Protein AF-A0A9D4I2K7-F1 (afdb_monomer_lite)

Radius of gyration: 23.45 Å; chains: 1; bounding box: 64×44×64 Å

Sequence (258 aa):
MPYNQRNAILYRATICYNVSYNQRYAILYRATICYNVPQRNAILYRATICYNGPQRNAILYRATICYNGPQRNAILYRATICYNVPYNQRYAILYRAIICYNGPQRNVILYRATICYNGPQRNVILYRATICYNVPYNQRNAILYRATICYNGPQRNVILYRATICYNGPPRNAILYRATICYNGPQRNAILYRATICYNVPYNQRNAILYRATICYNVPYNQRNAILYRATICYNVPYNQRNAVLYRATICYNVPYN

Structure (mmCIF, N/CA/C/O backbone):
data_AF-A0A9D4I2K7-F1
#
_entry.id   AF-A0A9D4I2K7-F1
#
loop_
_atom_site.group_PDB
_atom_site.id
_atom_site.type_symbol
_atom_site.label_atom_id
_atom_site.label_alt_id
_atom_site.label_comp_id
_atom_site.label_asym_id
_atom_site.label_entity_id
_atom_site.label_seq_id
_atom_site.pdbx_PDB_ins_code
_atom_site.Cartn_x
_atom_site.Cartn_y
_atom_site.Cartn_z
_atom_site.occupancy
_atom_site.B_iso_or_equiv
_atom_site.auth_seq_id
_atom_site.auth_comp_id
_atom_site.auth_asym_id
_atom_site.auth_atom_id
_atom_site.pdbx_PDB_model_num
ATOM 1 N N . MET A 1 1 ? 37.444 10.502 -21.616 1.00 27.83 1 MET A N 1
ATOM 2 C CA . MET A 1 1 ? 36.673 11.754 -21.440 1.00 27.83 1 MET A CA 1
ATOM 3 C C . MET A 1 1 ? 35.183 11.429 -21.430 1.00 27.83 1 MET A C 1
ATOM 5 O O . MET A 1 1 ? 34.760 10.695 -22.317 1.00 27.83 1 MET A O 1
ATOM 9 N N . PRO A 1 2 ? 34.385 11.893 -20.452 1.00 44.00 2 PRO A N 1
ATOM 10 C CA . PRO A 1 2 ? 32.940 11.683 -20.479 1.00 44.00 2 PRO A CA 1
ATOM 11 C C . PRO A 1 2 ? 32.327 12.521 -21.609 1.00 44.00 2 PRO A C 1
ATOM 13 O O . PRO A 1 2 ? 32.378 13.751 -21.582 1.00 44.00 2 PRO A O 1
ATOM 16 N N . TYR A 1 3 ? 31.770 11.858 -22.623 1.00 45.38 3 TYR A N 1
ATOM 17 C CA . TYR A 1 3 ? 30.983 12.526 -23.657 1.00 45.38 3 TYR A CA 1
ATOM 18 C C . TYR A 1 3 ? 29.713 13.092 -22.998 1.00 45.38 3 TYR A C 1
ATOM 20 O O . TYR A 1 3 ? 28.943 12.365 -22.375 1.00 45.38 3 TYR A O 1
ATOM 28 N N . ASN A 1 4 ? 29.496 14.401 -23.110 1.00 50.75 4 ASN A N 1
ATOM 29 C CA . ASN A 1 4 ? 28.318 15.083 -22.574 1.00 50.75 4 ASN A CA 1
ATOM 30 C C . ASN A 1 4 ? 27.343 15.430 -23.716 1.00 50.75 4 ASN A C 1
ATOM 32 O O . ASN A 1 4 ? 27.320 16.571 -24.175 1.00 50.75 4 ASN A O 1
ATOM 36 N N . GLN A 1 5 ? 26.489 14.508 -24.171 1.00 55.38 5 GLN A N 1
ATOM 37 C CA . GLN A 1 5 ? 25.277 14.899 -24.912 1.00 55.38 5 GLN A CA 1
ATOM 38 C C . GLN A 1 5 ? 24.316 15.525 -23.917 1.00 55.38 5 GLN A C 1
ATOM 40 O O . GLN A 1 5 ? 23.875 14.910 -22.943 1.00 55.38 5 GLN A O 1
ATOM 45 N N . ARG A 1 6 ? 23.978 16.782 -24.192 1.00 59.53 6 ARG A N 1
ATOM 46 C CA . ARG A 1 6 ? 23.000 17.523 -23.402 1.00 59.53 6 ARG A CA 1
ATOM 47 C C . ARG A 1 6 ? 21.600 16.924 -23.569 1.00 59.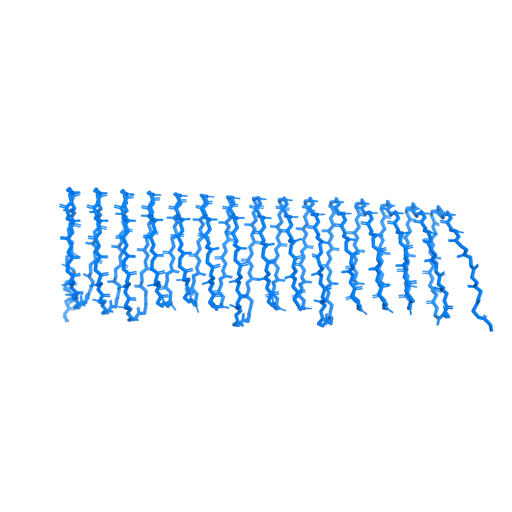53 6 ARG A C 1
ATOM 49 O O . ARG A 1 6 ? 20.903 16.802 -22.565 1.00 59.53 6 ARG A O 1
ATOM 56 N N . ASN A 1 7 ? 21.243 16.488 -24.781 1.00 71.81 7 ASN A N 1
ATOM 57 C CA . ASN A 1 7 ? 19.910 16.003 -25.137 1.00 71.81 7 ASN A CA 1
ATOM 58 C C . ASN A 1 7 ? 19.999 14.744 -26.015 1.00 71.81 7 ASN A C 1
ATOM 60 O O . ASN A 1 7 ? 20.835 14.695 -26.915 1.00 71.81 7 ASN A O 1
ATOM 64 N N . ALA A 1 8 ? 19.108 13.776 -25.798 1.00 71.25 8 ALA A N 1
ATOM 65 C CA . ALA A 1 8 ? 18.937 12.617 -26.674 1.00 71.25 8 ALA A CA 1
ATOM 66 C C . ALA A 1 8 ? 17.450 12.378 -26.980 1.00 71.25 8 ALA A C 1
ATOM 68 O O . ALA A 1 8 ? 16.619 12.371 -26.069 1.00 71.25 8 ALA A O 1
ATOM 69 N N . ILE A 1 9 ? 17.116 12.159 -28.253 1.00 76.88 9 ILE A N 1
ATOM 70 C CA . ILE A 1 9 ? 15.803 11.658 -28.679 1.00 76.88 9 ILE A CA 1
ATOM 71 C C . ILE A 1 9 ? 16.041 10.335 -29.389 1.00 76.88 9 ILE A C 1
ATOM 73 O O . ILE A 1 9 ? 16.818 10.265 -30.335 1.00 76.88 9 ILE A O 1
ATOM 77 N N . LEU A 1 10 ? 15.402 9.280 -28.899 1.00 74.62 10 LEU A N 1
ATOM 78 C CA . LEU A 1 10 ? 15.674 7.915 -29.327 1.00 74.62 10 LEU A CA 1
ATOM 79 C C . LEU A 1 10 ? 14.363 7.173 -29.569 1.00 74.62 10 LEU A C 1
ATOM 81 O O . LEU A 1 10 ? 13.458 7.172 -28.729 1.00 74.62 10 LEU A O 1
ATOM 85 N N . TYR A 1 11 ? 14.278 6.517 -30.721 1.00 80.06 11 TYR A N 1
ATOM 86 C CA . TYR A 1 11 ? 13.106 5.774 -31.164 1.00 80.06 11 TYR A CA 1
ATOM 87 C C . TYR A 1 11 ? 13.511 4.337 -31.487 1.00 80.06 11 TYR A C 1
ATOM 89 O O . TYR A 1 11 ? 14.422 4.130 -32.281 1.00 80.06 11 TYR A O 1
ATOM 97 N N . ARG A 1 12 ? 12.836 3.350 -30.880 1.00 80.00 12 ARG A N 1
ATOM 98 C CA . ARG A 1 12 ? 13.136 1.912 -31.050 1.00 80.00 12 ARG A CA 1
ATOM 99 C C . ARG A 1 12 ? 14.607 1.577 -30.796 1.00 80.00 12 ARG A C 1
ATOM 101 O O . ARG A 1 12 ? 15.247 0.896 -31.589 1.00 80.00 12 ARG A O 1
ATOM 108 N N . ALA A 1 13 ? 15.133 2.076 -29.686 1.00 70.25 13 ALA A N 1
ATOM 109 C CA . ALA A 1 13 ? 16.539 1.928 -29.354 1.00 70.25 13 ALA A CA 1
ATOM 110 C C . ALA A 1 13 ? 16.752 0.859 -28.277 1.00 70.25 13 ALA A C 1
ATOM 112 O O . ALA A 1 13 ? 16.057 0.841 -27.258 1.00 70.25 13 ALA A O 1
ATOM 113 N N . THR A 1 14 ? 17.767 0.025 -28.476 1.00 78.00 14 THR A N 1
ATOM 114 C CA . THR A 1 14 ? 18.360 -0.785 -27.410 1.00 78.00 14 THR A CA 1
ATOM 115 C C . THR A 1 14 ? 19.718 -0.196 -27.092 1.00 78.00 14 THR A C 1
ATOM 117 O O . THR A 1 14 ? 20.554 -0.058 -27.981 1.00 78.00 14 THR A O 1
ATOM 120 N N . ILE A 1 15 ? 19.922 0.207 -25.843 1.00 69.31 15 ILE A N 1
ATOM 121 C CA . ILE A 1 15 ? 21.124 0.927 -25.434 1.00 69.31 15 ILE A CA 1
ATOM 122 C C . ILE A 1 15 ? 21.627 0.366 -24.112 1.00 69.31 15 ILE A C 1
ATOM 124 O O . ILE A 1 15 ? 20.904 0.340 -23.120 1.00 69.31 15 ILE A O 1
ATOM 128 N N . CYS A 1 16 ? 22.902 0.001 -24.071 1.00 66.69 16 CYS A N 1
ATOM 129 C CA . CYS A 1 16 ? 23.592 -0.363 -22.841 1.00 66.69 16 CYS A CA 1
ATOM 130 C C . CYS A 1 16 ? 24.822 0.535 -22.711 1.00 66.69 16 CYS A C 1
ATOM 132 O O . CYS A 1 16 ? 25.775 0.388 -23.473 1.00 66.69 16 CYS A O 1
ATOM 134 N N . TYR A 1 17 ? 24.801 1.481 -21.770 1.00 63.38 17 TYR A N 1
ATOM 135 C CA . TYR A 1 17 ? 25.955 2.339 -21.499 1.00 63.38 17 TYR A CA 1
ATOM 136 C C . TYR A 1 17 ? 26.643 1.915 -20.201 1.00 63.38 17 TYR A C 1
ATOM 138 O O . TYR A 1 17 ? 26.067 2.030 -19.118 1.00 63.38 17 TYR A O 1
ATOM 146 N N . ASN A 1 18 ? 27.911 1.506 -20.318 1.00 51.56 18 ASN A N 1
ATOM 147 C CA . ASN A 1 18 ? 28.810 1.243 -19.187 1.00 51.56 18 ASN A CA 1
ATOM 148 C C . ASN A 1 18 ? 29.776 2.402 -18.887 1.00 51.56 18 ASN A C 1
ATOM 150 O O . ASN A 1 18 ? 30.537 2.321 -17.929 1.00 51.56 18 ASN A O 1
ATOM 154 N N . VAL A 1 19 ? 29.755 3.481 -19.677 1.00 47.41 19 VAL A N 1
ATOM 155 C CA . VAL A 1 19 ? 30.681 4.616 -19.532 1.00 47.41 19 VAL A CA 1
ATOM 156 C C . VAL A 1 19 ? 29.945 5.837 -18.985 1.00 47.41 19 VAL A C 1
ATOM 158 O O . VAL A 1 19 ? 28.775 6.057 -19.303 1.00 47.41 19 VAL A O 1
ATOM 161 N N . SER A 1 20 ? 30.640 6.626 -18.162 1.00 49.22 20 SER A N 1
ATOM 162 C CA . SER A 1 20 ? 30.135 7.785 -17.425 1.00 49.22 20 SER A CA 1
ATOM 163 C C . SER A 1 20 ? 29.538 8.883 -18.320 1.00 49.22 20 SER A C 1
ATOM 165 O O . SER A 1 20 ? 30.201 9.869 -18.630 1.00 49.22 20 SER A O 1
ATOM 167 N N . TYR A 1 21 ? 28.282 8.726 -18.734 1.00 53.75 21 TYR A N 1
ATOM 168 C CA . TYR A 1 21 ? 27.549 9.665 -19.576 1.00 53.75 21 TYR A CA 1
ATOM 169 C C . TYR A 1 21 ? 26.498 10.440 -18.776 1.00 53.75 21 TYR A C 1
ATOM 171 O O . TYR A 1 21 ? 25.526 9.865 -18.293 1.00 53.75 21 TYR A O 1
ATOM 179 N N . ASN A 1 22 ? 26.652 11.756 -18.642 1.00 58.25 22 ASN A N 1
ATOM 180 C CA . ASN A 1 22 ? 25.729 12.574 -17.853 1.00 58.25 22 ASN A CA 1
ATOM 181 C C . ASN A 1 22 ? 24.668 13.217 -18.766 1.00 58.25 22 ASN A C 1
ATOM 183 O O . ASN A 1 22 ? 24.821 14.356 -19.210 1.00 58.25 22 ASN A O 1
ATOM 187 N N . GLN A 1 23 ? 23.594 12.481 -19.075 1.00 63.12 23 GLN A N 1
ATOM 188 C CA . GLN A 1 23 ? 22.505 13.005 -19.912 1.00 63.12 23 GLN A CA 1
ATOM 189 C C . GLN A 1 23 ? 21.627 13.979 -19.112 1.00 63.12 23 GLN A C 1
ATOM 191 O O . GLN A 1 23 ? 21.103 13.643 -18.043 1.00 63.12 23 GLN A O 1
ATOM 196 N N . ARG A 1 24 ? 21.463 15.205 -19.633 1.00 68.88 24 ARG A N 1
ATOM 197 C CA . ARG A 1 24 ? 20.637 16.252 -18.999 1.00 68.88 24 ARG A CA 1
ATOM 198 C C . ARG A 1 24 ? 19.164 16.214 -19.393 1.00 68.88 24 ARG A C 1
ATOM 200 O O . ARG A 1 24 ? 18.360 16.735 -18.619 1.00 68.88 24 ARG A O 1
ATOM 207 N N . TYR A 1 25 ? 18.850 15.669 -20.567 1.00 74.38 25 TYR A N 1
ATOM 208 C CA . TYR A 1 25 ? 17.496 15.454 -21.063 1.00 74.38 25 TYR A CA 1
ATOM 209 C C . TYR A 1 25 ? 17.467 14.239 -21.989 1.00 74.38 25 TYR A C 1
ATOM 211 O O . TYR A 1 25 ? 18.302 14.131 -22.890 1.00 74.38 25 TYR A O 1
ATOM 219 N N . ALA A 1 26 ? 16.492 13.348 -21.814 1.00 74.88 26 ALA A N 1
ATOM 220 C CA . ALA A 1 26 ? 16.221 12.317 -22.813 1.00 74.88 26 ALA A CA 1
ATOM 221 C C . ALA A 1 26 ? 14.725 12.104 -23.044 1.00 74.88 26 ALA A C 1
ATOM 223 O O . ALA A 1 26 ? 13.940 12.069 -22.092 1.00 74.88 26 ALA A O 1
ATOM 224 N N . ILE A 1 27 ? 14.360 11.907 -24.310 1.00 78.75 27 ILE A N 1
ATOM 225 C CA . ILE A 1 27 ? 13.036 11.451 -24.733 1.00 78.75 27 ILE A CA 1
ATOM 226 C C . ILE A 1 27 ? 13.207 10.113 -25.445 1.00 78.75 27 ILE A C 1
ATOM 228 O O . ILE A 1 27 ? 13.923 10.008 -26.439 1.00 78.75 27 ILE A O 1
ATOM 232 N N . LEU A 1 28 ? 12.553 9.081 -24.925 1.00 77.00 28 LEU A N 1
ATOM 233 C CA . LEU A 1 28 ? 12.718 7.706 -25.384 1.00 77.00 28 LEU A CA 1
ATOM 234 C C . LEU A 1 28 ? 11.367 7.090 -25.721 1.00 77.00 28 LEU A C 1
ATOM 236 O O . LEU A 1 28 ? 10.448 7.085 -24.898 1.00 77.00 28 LEU A O 1
ATOM 240 N N . TYR A 1 29 ? 11.264 6.519 -26.916 1.00 80.69 29 TYR A N 1
ATOM 241 C CA . TYR A 1 29 ? 10.077 5.810 -27.372 1.00 80.69 29 TYR A CA 1
ATOM 242 C C . TYR A 1 29 ? 10.427 4.371 -27.744 1.00 80.69 29 TYR A C 1
ATOM 244 O O . TYR A 1 29 ? 11.244 4.147 -28.635 1.00 80.69 29 TYR A O 1
ATOM 252 N N . ARG A 1 30 ? 9.767 3.395 -27.106 1.00 80.00 30 ARG A N 1
ATOM 253 C CA . ARG A 1 30 ? 10.018 1.954 -27.301 1.00 80.00 30 ARG A CA 1
ATOM 254 C C . ARG A 1 30 ? 11.490 1.604 -27.108 1.00 80.00 30 ARG A C 1
ATOM 256 O O . ARG A 1 30 ? 12.144 1.171 -28.048 1.00 80.00 30 ARG A O 1
ATOM 263 N N . ALA A 1 31 ? 12.002 1.831 -25.905 1.00 75.19 31 ALA A N 1
ATOM 264 C CA . ALA A 1 31 ? 13.416 1.642 -25.623 1.00 75.19 31 ALA A CA 1
ATOM 265 C C . ALA A 1 31 ? 13.662 0.572 -24.560 1.00 75.19 31 ALA A C 1
ATOM 267 O O . ALA A 1 31 ? 12.932 0.492 -23.569 1.00 75.19 31 ALA A O 1
ATOM 268 N N . THR A 1 32 ? 14.731 -0.193 -24.749 1.00 79.50 32 THR A N 1
ATOM 269 C CA . THR A 1 32 ? 15.307 -1.049 -23.711 1.00 79.50 32 THR A CA 1
ATOM 270 C C . THR A 1 32 ? 16.653 -0.462 -23.338 1.00 79.50 32 THR A C 1
ATOM 272 O O . THR A 1 32 ? 17.513 -0.309 -24.205 1.00 79.50 32 THR A O 1
ATOM 275 N N . ILE A 1 33 ? 16.822 -0.074 -22.075 1.00 71.25 33 ILE A N 1
ATOM 276 C CA . ILE A 1 33 ? 18.005 0.678 -21.668 1.00 71.25 33 ILE A CA 1
ATOM 277 C C . ILE A 1 33 ? 18.601 0.151 -20.374 1.00 71.25 33 ILE A C 1
ATOM 279 O O . ILE A 1 33 ? 17.895 -0.026 -19.384 1.00 71.25 33 ILE A O 1
ATOM 283 N N . CYS A 1 34 ? 19.919 0.004 -20.360 1.00 72.25 34 CYS A N 1
ATOM 284 C CA . CYS A 1 34 ? 20.699 -0.210 -19.149 1.00 72.25 34 CYS A CA 1
ATOM 285 C C . CYS A 1 34 ? 21.646 0.981 -18.965 1.00 72.25 34 CYS A C 1
ATOM 287 O O . CYS A 1 34 ? 22.557 1.186 -19.769 1.00 72.25 34 CYS A O 1
ATOM 289 N N . TYR A 1 35 ? 21.410 1.784 -17.925 1.00 67.88 35 TYR A N 1
ATOM 290 C CA . TYR A 1 35 ? 22.248 2.931 -17.577 1.00 67.88 35 TYR A CA 1
ATOM 291 C C . TYR A 1 35 ? 22.998 2.665 -16.277 1.00 67.88 35 TYR A C 1
ATOM 293 O O . TYR A 1 35 ? 22.364 2.438 -15.252 1.00 67.88 35 TYR A O 1
ATOM 301 N N . ASN A 1 36 ? 24.320 2.835 -16.286 1.00 63.84 36 ASN A N 1
ATOM 302 C CA . ASN A 1 36 ? 25.139 2.885 -15.067 1.00 63.84 36 ASN A CA 1
ATOM 303 C C . ASN A 1 36 ? 25.459 4.319 -14.612 1.00 63.84 36 ASN A C 1
ATOM 305 O O . ASN A 1 36 ? 26.446 4.556 -13.921 1.00 63.84 36 ASN A O 1
ATOM 309 N N . VAL A 1 37 ? 24.657 5.302 -15.037 1.00 61.22 37 VAL A N 1
ATOM 310 C CA . VAL A 1 37 ? 24.972 6.721 -14.837 1.00 61.22 37 VAL A CA 1
ATOM 311 C C . VAL A 1 37 ? 23.786 7.588 -14.432 1.00 61.22 37 VAL A C 1
ATOM 313 O O . VAL A 1 37 ? 22.636 7.229 -14.697 1.00 61.22 37 VAL A O 1
ATOM 316 N N . PRO A 1 38 ? 24.054 8.753 -13.801 1.00 64.25 38 PRO A N 1
ATOM 317 C CA . PRO A 1 38 ? 23.028 9.722 -13.469 1.00 64.25 38 PRO A CA 1
ATOM 318 C C . PRO A 1 38 ? 22.273 10.235 -14.695 1.00 64.25 38 PRO A C 1
ATOM 320 O O . PRO A 1 38 ? 22.884 10.649 -15.678 1.00 64.25 38 PRO A O 1
ATOM 323 N N . GLN A 1 39 ? 20.950 10.332 -14.580 1.00 67.75 39 GLN A N 1
ATOM 324 C CA . GLN A 1 39 ? 20.121 11.017 -15.569 1.00 67.75 39 GLN A CA 1
ATOM 325 C C . GLN A 1 39 ? 19.355 12.164 -14.916 1.00 67.75 39 GLN A C 1
ATOM 327 O O . GLN A 1 39 ? 18.707 12.005 -13.874 1.00 67.75 39 GLN A O 1
ATOM 332 N N . ARG A 1 40 ? 19.403 13.336 -15.547 1.00 70.31 40 ARG A N 1
ATOM 333 C CA . ARG A 1 40 ? 18.514 14.453 -15.222 1.00 70.31 40 ARG A CA 1
ATOM 334 C C . ARG A 1 40 ? 17.450 14.502 -16.319 1.00 70.31 40 ARG A C 1
ATOM 336 O O . ARG A 1 40 ? 17.790 14.393 -17.482 1.00 70.31 40 ARG A O 1
ATOM 343 N N . ASN A 1 41 ? 16.185 14.605 -15.932 1.00 77.94 41 ASN A N 1
ATOM 344 C CA . ASN A 1 41 ? 15.010 14.804 -16.780 1.00 77.94 41 ASN A CA 1
ATOM 345 C C . ASN A 1 41 ? 14.825 13.761 -17.900 1.00 77.94 41 ASN A C 1
ATOM 347 O O . ASN A 1 41 ? 15.383 13.870 -18.990 1.00 77.94 41 ASN A O 1
ATOM 351 N N . ALA A 1 42 ? 13.967 12.776 -17.650 1.00 76.81 42 ALA A N 1
ATOM 352 C CA . ALA A 1 42 ? 13.650 11.738 -18.625 1.00 76.81 42 ALA A CA 1
ATOM 353 C C . ALA A 1 42 ? 12.149 11.678 -18.919 1.00 76.81 42 ALA A C 1
ATOM 355 O O . ALA A 1 42 ? 11.340 11.649 -17.988 1.00 76.81 42 ALA A O 1
ATOM 356 N N . ILE A 1 43 ? 11.788 11.597 -20.200 1.00 82.12 43 ILE A N 1
ATOM 357 C CA . ILE A 1 43 ? 10.440 11.236 -20.646 1.00 82.12 43 ILE A CA 1
ATOM 358 C C . ILE A 1 43 ? 10.536 9.920 -21.408 1.00 82.12 43 ILE A C 1
ATOM 360 O O . ILE A 1 43 ? 11.226 9.827 -22.421 1.00 82.12 43 ILE A O 1
ATOM 364 N N . LEU A 1 44 ? 9.843 8.893 -20.923 1.00 79.69 44 LEU A N 1
ATOM 365 C CA . LEU A 1 44 ? 9.889 7.560 -21.512 1.00 79.69 44 LEU A CA 1
ATOM 366 C C . LEU A 1 44 ? 8.493 7.044 -21.832 1.00 79.69 44 LEU A C 1
ATOM 368 O O . LEU A 1 44 ? 7.594 7.058 -20.988 1.00 79.69 44 LEU A O 1
ATOM 372 N N . TYR A 1 45 ? 8.341 6.510 -23.037 1.00 83.62 45 TYR A N 1
ATOM 373 C CA . TYR A 1 45 ? 7.126 5.858 -23.494 1.00 83.62 45 TYR A CA 1
ATOM 374 C C . TYR A 1 45 ? 7.430 4.423 -23.917 1.00 83.62 45 TYR A C 1
ATOM 376 O O . TYR A 1 45 ? 8.204 4.201 -24.848 1.00 83.62 45 TYR A O 1
ATOM 384 N N . ARG A 1 46 ? 6.773 3.447 -23.277 1.00 84.12 46 ARG A N 1
ATOM 385 C CA . ARG A 1 46 ? 6.987 2.006 -23.498 1.00 84.12 46 ARG A CA 1
ATOM 386 C C . ARG A 1 46 ? 8.455 1.626 -23.333 1.00 84.12 46 ARG A C 1
ATOM 388 O O . ARG A 1 46 ? 9.120 1.319 -24.315 1.00 84.12 46 ARG A O 1
ATOM 395 N N . ALA A 1 47 ? 8.951 1.674 -22.105 1.00 78.19 47 ALA A N 1
ATOM 396 C CA . ALA A 1 47 ? 10.361 1.422 -21.839 1.00 78.19 47 ALA A CA 1
ATOM 397 C C . ALA A 1 47 ? 10.584 0.286 -20.841 1.00 78.19 47 ALA A C 1
ATOM 399 O O . ALA A 1 47 ? 9.836 0.145 -19.872 1.00 78.19 47 ALA A O 1
ATOM 400 N N . THR A 1 48 ? 11.655 -0.465 -21.062 1.00 83.19 48 THR A N 1
ATOM 401 C CA . THR A 1 48 ? 12.219 -1.393 -20.081 1.00 83.19 48 THR A CA 1
ATOM 402 C C . THR A 1 48 ? 13.573 -0.845 -19.674 1.00 83.19 48 THR A C 1
ATOM 404 O O . THR A 1 48 ? 14.424 -0.633 -20.536 1.00 83.19 48 THR A O 1
ATOM 407 N N . ILE A 1 49 ? 13.761 -0.544 -18.391 1.00 75.00 49 ILE A N 1
ATOM 408 C CA . ILE A 1 49 ? 14.950 0.183 -17.945 1.00 75.00 49 ILE A CA 1
ATOM 409 C C . ILE A 1 49 ? 15.574 -0.464 -16.718 1.00 75.00 49 ILE A C 1
ATOM 411 O O . ILE A 1 49 ? 14.885 -0.732 -15.736 1.00 75.00 49 ILE A O 1
ATOM 415 N N . CYS A 1 50 ? 16.893 -0.608 -16.737 1.00 77.69 50 CYS A N 1
ATOM 416 C CA . CYS A 1 50 ? 17.700 -0.907 -15.564 1.00 77.69 50 CYS A CA 1
ATOM 417 C C . CYS A 1 50 ? 18.598 0.301 -15.272 1.00 77.69 50 CYS A C 1
ATOM 419 O O . CYS A 1 50 ? 19.481 0.628 -16.065 1.00 77.69 50 CYS A O 1
ATOM 421 N N . TYR A 1 51 ? 18.356 0.990 -14.157 1.00 72.50 51 TYR A N 1
ATOM 422 C CA . TYR A 1 51 ? 19.158 2.135 -13.721 1.00 72.50 51 TYR A CA 1
ATOM 423 C C . TYR A 1 51 ? 20.068 1.739 -12.561 1.00 72.50 51 TYR A C 1
ATOM 425 O O . TYR A 1 51 ? 19.583 1.524 -11.457 1.00 72.50 51 TYR A O 1
ATOM 433 N N . ASN A 1 52 ? 21.378 1.758 -12.771 1.00 73.44 52 ASN A N 1
ATOM 434 C CA . ASN A 1 52 ? 22.402 1.685 -11.731 1.00 73.44 52 ASN A CA 1
ATOM 435 C C . ASN A 1 52 ? 23.000 3.086 -11.515 1.00 73.44 52 ASN A C 1
ATOM 437 O O . ASN A 1 52 ? 24.155 3.351 -11.833 1.00 73.44 52 ASN A O 1
ATOM 441 N N . GLY A 1 53 ? 22.177 4.031 -11.055 1.00 69.75 53 GLY A N 1
ATOM 442 C CA . GLY A 1 53 ? 22.584 5.422 -10.858 1.00 69.75 53 GLY A CA 1
ATOM 443 C C . GLY A 1 53 ? 21.435 6.321 -10.392 1.00 69.75 53 GLY A C 1
ATOM 444 O O . GLY A 1 53 ? 20.271 5.912 -10.422 1.00 69.75 53 GLY A O 1
ATOM 445 N N . PRO A 1 54 ? 21.728 7.548 -9.924 1.00 72.00 54 PRO A N 1
ATOM 446 C CA . PRO A 1 54 ? 20.704 8.460 -9.444 1.00 72.00 54 PRO A CA 1
ATOM 447 C C . PRO A 1 54 ? 19.906 9.088 -10.594 1.00 72.00 54 PRO A C 1
ATOM 449 O O . PRO A 1 54 ? 20.479 9.643 -11.530 1.00 72.00 54 PRO A O 1
ATOM 452 N N . GLN A 1 55 ? 18.578 9.107 -10.492 1.00 72.12 55 GLN A N 1
ATOM 453 C CA . GLN A 1 55 ? 17.717 9.745 -11.492 1.00 72.12 55 GLN A CA 1
ATOM 454 C C . GLN A 1 55 ? 16.946 10.928 -10.896 1.00 72.12 55 GLN A C 1
ATOM 456 O O . GLN A 1 55 ? 16.380 10.861 -9.804 1.00 72.12 55 GLN A O 1
ATOM 461 N N . ARG A 1 56 ? 16.890 12.048 -11.614 1.00 76.88 56 ARG A N 1
ATOM 462 C CA . ARG A 1 56 ? 16.115 13.221 -11.199 1.00 76.88 56 ARG A CA 1
ATOM 463 C C . ARG A 1 56 ? 15.083 13.574 -12.254 1.00 76.88 56 ARG A C 1
ATOM 465 O O . ARG A 1 56 ? 15.465 13.815 -13.387 1.00 76.88 56 ARG A O 1
ATOM 472 N N . ASN A 1 57 ? 13.828 13.709 -11.832 1.00 79.88 57 ASN A N 1
ATOM 473 C CA . ASN A 1 57 ? 12.657 14.061 -12.630 1.00 79.88 57 ASN A CA 1
ATOM 474 C C . ASN A 1 57 ? 12.405 13.077 -13.777 1.00 79.88 57 ASN A C 1
ATOM 476 O O . ASN A 1 57 ? 13.047 13.127 -14.824 1.00 79.88 57 ASN A O 1
ATOM 480 N N . ALA A 1 58 ? 11.423 12.209 -13.586 1.00 78.94 58 ALA A N 1
ATOM 481 C CA . ALA A 1 58 ? 11.041 11.233 -14.591 1.00 78.94 58 ALA A CA 1
ATOM 482 C C . ALA A 1 58 ? 9.548 11.282 -14.868 1.00 78.94 58 ALA A C 1
ATOM 484 O O . ALA A 1 58 ? 8.749 11.299 -13.929 1.00 78.94 58 ALA A O 1
ATOM 485 N N . ILE A 1 59 ? 9.186 11.235 -16.144 1.00 83.38 59 ILE A N 1
ATOM 486 C CA . ILE A 1 59 ? 7.823 10.981 -16.592 1.00 83.38 59 ILE A CA 1
ATOM 487 C C . ILE A 1 59 ? 7.850 9.694 -17.405 1.00 83.38 59 ILE A C 1
ATOM 489 O O . ILE A 1 59 ? 8.523 9.610 -18.430 1.00 83.38 59 ILE A O 1
ATOM 493 N N . LEU A 1 60 ? 7.137 8.676 -16.936 1.00 82.31 60 LEU A N 1
ATOM 494 C CA . LEU A 1 60 ? 7.122 7.362 -17.567 1.00 82.31 60 LEU A CA 1
ATOM 495 C C . LEU A 1 60 ? 5.702 6.926 -17.894 1.00 82.31 60 LEU A C 1
ATOM 497 O O . LEU A 1 60 ? 4.814 6.947 -17.042 1.00 82.31 60 LEU A O 1
ATOM 501 N N . TYR A 1 61 ? 5.514 6.446 -19.117 1.00 85.56 61 TYR A N 1
ATOM 502 C CA . TYR A 1 61 ? 4.275 5.842 -19.573 1.00 85.56 61 TYR A CA 1
ATOM 503 C C . TYR A 1 61 ? 4.534 4.410 -20.033 1.00 85.56 61 TYR A C 1
ATOM 505 O O . TYR A 1 61 ? 5.282 4.192 -20.985 1.00 85.56 61 TYR A O 1
ATOM 513 N N . ARG A 1 62 ? 3.871 3.434 -19.400 1.00 85.69 62 ARG A N 1
ATOM 514 C CA . ARG A 1 62 ? 4.045 1.994 -19.655 1.00 85.69 62 ARG A CA 1
ATOM 515 C C . ARG A 1 62 ? 5.502 1.569 -19.512 1.00 85.69 62 ARG A C 1
ATOM 517 O O . ARG A 1 62 ? 6.163 1.310 -20.512 1.00 85.69 62 ARG A O 1
ATOM 524 N N . ALA A 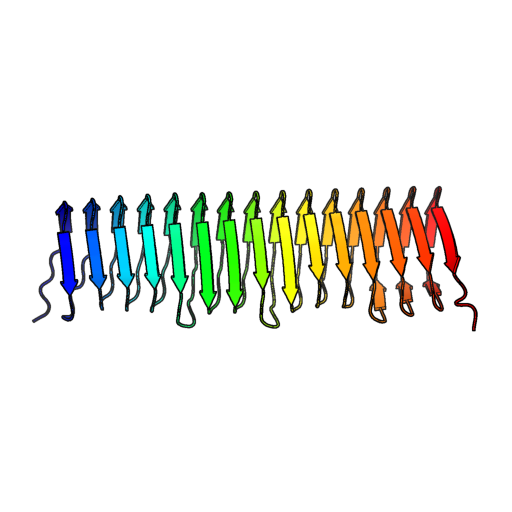1 63 ? 5.992 1.507 -18.282 1.00 81.38 63 ALA A N 1
ATOM 525 C CA . ALA A 1 63 ? 7.390 1.185 -18.030 1.00 81.38 63 ALA A CA 1
ATOM 526 C C . ALA A 1 63 ? 7.568 -0.006 -17.089 1.00 81.38 63 ALA A C 1
ATOM 528 O O . ALA A 1 63 ? 6.829 -0.150 -16.116 1.00 81.38 63 ALA A O 1
ATOM 529 N N . THR A 1 64 ? 8.593 -0.804 -17.361 1.00 85.56 64 THR A N 1
ATOM 530 C CA . THR A 1 64 ? 9.140 -1.777 -16.414 1.00 85.56 64 THR A CA 1
ATOM 531 C C . THR A 1 64 ? 10.516 -1.283 -16.008 1.00 85.56 64 THR A C 1
ATOM 533 O O . THR A 1 64 ? 11.353 -1.040 -16.876 1.00 85.56 64 THR A O 1
ATOM 536 N N . ILE A 1 65 ? 10.741 -1.068 -14.714 1.00 77.62 65 ILE A N 1
ATOM 537 C CA . ILE A 1 65 ? 11.968 -0.428 -14.245 1.00 77.62 65 ILE A CA 1
ATOM 538 C C . ILE A 1 65 ? 12.573 -1.185 -13.070 1.00 77.62 65 ILE A C 1
ATOM 540 O O . ILE A 1 65 ? 11.895 -1.437 -12.076 1.00 77.62 65 ILE A O 1
ATOM 544 N N . CYS A 1 66 ? 13.870 -1.446 -13.152 1.00 80.00 66 CYS A N 1
ATOM 545 C CA . CYS A 1 66 ? 14.690 -1.886 -12.035 1.00 80.00 66 CYS A CA 1
ATOM 546 C C . CYS A 1 66 ? 15.629 -0.740 -11.641 1.00 80.00 66 CYS A C 1
ATOM 548 O O . CYS A 1 66 ? 16.463 -0.315 -12.440 1.00 80.00 66 CYS A O 1
ATOM 550 N N . TYR A 1 67 ? 15.481 -0.211 -10.428 1.00 73.56 67 TYR A N 1
ATOM 551 C CA . TYR A 1 67 ? 16.336 0.850 -9.898 1.00 73.56 67 TYR A CA 1
ATOM 552 C C . TYR A 1 67 ? 17.311 0.299 -8.860 1.00 73.56 67 TYR A C 1
ATOM 554 O O . TYR A 1 67 ? 16.919 -0.232 -7.820 1.00 73.56 67 TYR A O 1
ATOM 562 N N . ASN A 1 68 ? 18.585 0.568 -9.108 1.00 75.00 68 ASN A N 1
ATOM 563 C CA . ASN A 1 68 ? 19.709 0.370 -8.212 1.00 75.00 68 ASN A CA 1
ATOM 564 C C . ASN A 1 68 ? 20.390 1.727 -7.926 1.00 75.00 68 ASN A C 1
ATOM 566 O O . ASN A 1 68 ? 21.577 1.925 -8.172 1.00 75.00 68 ASN A O 1
ATOM 570 N N . GLY A 1 69 ? 19.614 2.712 -7.467 1.00 69.25 69 GLY A N 1
ATOM 571 C CA . GLY A 1 69 ? 20.089 4.067 -7.159 1.00 69.25 69 GLY A CA 1
ATOM 572 C C . GLY A 1 69 ? 18.932 5.019 -6.836 1.00 69.25 69 GLY A C 1
ATOM 573 O O . GLY A 1 69 ? 17.796 4.711 -7.191 1.00 69.25 69 GLY A O 1
ATOM 574 N N . PRO A 1 70 ? 19.162 6.155 -6.145 1.00 69.50 70 PRO A N 1
ATOM 575 C CA . PRO A 1 70 ? 18.095 7.032 -5.660 1.00 69.50 70 PRO A CA 1
ATOM 576 C C . PRO A 1 70 ? 17.393 7.781 -6.801 1.00 69.50 70 PRO A C 1
ATOM 578 O O . PRO A 1 70 ? 18.021 8.186 -7.773 1.00 69.50 70 PRO A O 1
ATOM 581 N N . GLN A 1 71 ? 16.094 8.051 -6.662 1.00 71.75 71 GLN A N 1
ATOM 582 C CA . GLN A 1 71 ? 15.342 8.864 -7.609 1.00 71.75 71 GLN A CA 1
ATOM 583 C C . GLN A 1 71 ? 14.578 9.964 -6.887 1.00 71.75 71 GLN A C 1
ATOM 585 O O . GLN A 1 71 ? 13.963 9.798 -5.831 1.00 71.75 71 GLN A O 1
ATOM 590 N N . ARG A 1 72 ? 14.603 11.130 -7.516 1.00 75.38 72 ARG A N 1
ATOM 591 C CA . ARG A 1 72 ? 13.922 12.320 -7.038 1.00 75.38 72 ARG A CA 1
ATOM 592 C C . ARG A 1 72 ? 12.891 12.736 -8.068 1.00 75.38 72 ARG A C 1
ATOM 594 O O . ARG A 1 72 ? 13.277 13.109 -9.167 1.00 75.38 72 ARG A O 1
ATOM 601 N N . ASN A 1 73 ? 11.625 12.755 -7.658 1.00 80.00 73 ASN A N 1
ATOM 602 C CA . ASN A 1 73 ? 10.465 13.164 -8.450 1.00 80.00 73 ASN A CA 1
ATOM 603 C C . ASN A 1 73 ? 10.176 12.216 -9.617 1.00 80.00 73 ASN A C 1
ATOM 605 O O . ASN A 1 73 ? 10.909 12.172 -10.604 1.00 80.00 73 ASN A O 1
ATOM 609 N N . ALA A 1 74 ? 9.069 11.492 -9.509 1.00 79.94 74 ALA A N 1
ATOM 610 C CA . ALA A 1 74 ? 8.615 10.592 -10.552 1.00 79.94 74 ALA A CA 1
ATOM 611 C C . ALA A 1 74 ? 7.114 10.731 -10.768 1.00 79.94 74 ALA A C 1
ATOM 613 O O . ALA A 1 74 ? 6.349 10.757 -9.802 1.00 79.94 74 ALA A O 1
ATOM 614 N N . ILE A 1 75 ? 6.707 10.770 -12.030 1.00 83.94 75 ILE A N 1
ATOM 615 C CA . ILE A 1 75 ? 5.323 10.599 -12.451 1.00 83.94 75 ILE A CA 1
ATOM 616 C C . ILE A 1 75 ? 5.288 9.348 -13.316 1.00 83.94 75 ILE A C 1
ATOM 618 O O . ILE A 1 75 ? 5.934 9.298 -14.363 1.00 83.94 75 ILE A O 1
ATOM 622 N N . LEU A 1 76 ? 4.561 8.324 -12.875 1.00 83.50 76 LEU A N 1
ATOM 623 C CA . LEU A 1 76 ? 4.443 7.078 -13.623 1.00 83.50 76 LEU A CA 1
ATOM 624 C C . LEU A 1 76 ? 2.992 6.736 -13.929 1.00 83.50 76 LEU A C 1
ATOM 626 O O . LEU A 1 76 ? 2.122 6.762 -13.058 1.00 83.50 76 LEU A O 1
ATOM 630 N N . TYR A 1 77 ? 2.754 6.325 -15.166 1.00 86.38 77 TYR A N 1
ATOM 631 C CA . TYR A 1 77 ? 1.487 5.778 -15.617 1.00 86.38 77 TYR A CA 1
ATOM 632 C C . TYR A 1 77 ? 1.695 4.354 -16.123 1.00 86.38 77 TYR A C 1
ATOM 634 O O . TYR A 1 77 ? 2.431 4.146 -17.085 1.00 86.38 77 TYR A O 1
ATOM 642 N N . ARG A 1 78 ? 1.007 3.381 -15.514 1.00 86.50 78 ARG A N 1
ATOM 643 C CA . ARG A 1 78 ? 1.151 1.942 -15.792 1.00 86.50 78 ARG A CA 1
ATOM 644 C C . ARG A 1 78 ? 2.600 1.485 -15.662 1.00 86.50 78 ARG A C 1
ATOM 646 O O . ARG A 1 78 ? 3.280 1.310 -16.668 1.00 86.50 78 ARG A O 1
ATOM 653 N N . ALA A 1 79 ? 3.063 1.298 -14.434 1.00 82.50 79 ALA A N 1
ATOM 654 C CA . ALA A 1 79 ? 4.446 0.909 -14.195 1.00 82.50 79 ALA A CA 1
ATOM 655 C C . ALA A 1 79 ? 4.574 -0.340 -13.328 1.00 82.50 79 ALA A C 1
ATOM 657 O O . ALA A 1 79 ? 3.820 -0.522 -12.373 1.00 82.50 79 ALA A O 1
ATOM 658 N N . THR A 1 80 ? 5.577 -1.147 -13.648 1.00 86.19 80 THR A N 1
ATOM 659 C CA . THR A 1 80 ? 6.107 -2.176 -12.758 1.00 86.19 80 THR A CA 1
ATOM 660 C C . THR A 1 80 ? 7.489 -1.721 -12.331 1.00 86.19 80 THR A C 1
ATOM 662 O O . THR A 1 80 ? 8.332 -1.460 -13.189 1.00 86.19 80 THR A O 1
ATOM 665 N N . ILE A 1 81 ? 7.714 -1.560 -11.029 1.00 79.00 81 ILE A N 1
ATOM 666 C CA . ILE A 1 81 ? 8.991 -1.051 -10.528 1.00 79.00 81 ILE A CA 1
ATOM 667 C C . IL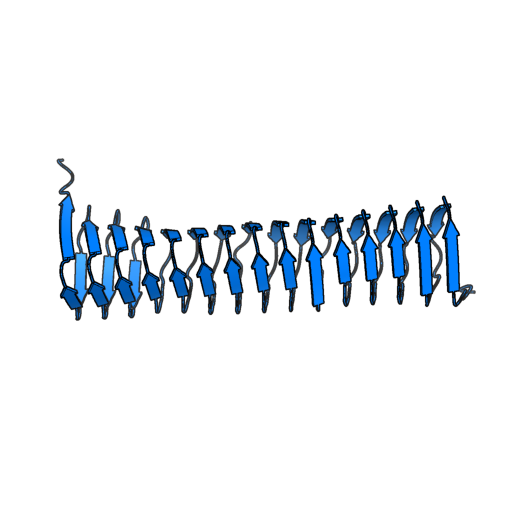E A 1 81 ? 9.542 -1.958 -9.431 1.00 79.00 81 ILE A C 1
ATOM 669 O O . ILE A 1 81 ? 8.823 -2.332 -8.505 1.00 79.00 81 ILE A O 1
ATOM 673 N N . CYS A 1 82 ? 10.834 -2.253 -9.513 1.00 80.25 82 CYS A N 1
ATOM 674 C CA . CYS A 1 82 ? 11.588 -2.949 -8.479 1.00 80.25 82 CYS A CA 1
ATOM 675 C C . CYS A 1 82 ? 12.769 -2.077 -8.044 1.00 80.25 82 CYS A C 1
ATOM 677 O O . CYS A 1 82 ? 13.551 -1.627 -8.881 1.00 80.25 82 CYS A O 1
ATOM 679 N N . TYR A 1 83 ? 12.903 -1.830 -6.742 1.00 73.31 83 TYR A N 1
ATOM 680 C CA . TYR A 1 83 ? 14.051 -1.127 -6.163 1.00 73.31 83 TYR A CA 1
ATOM 681 C C . TYR A 1 83 ? 14.857 -2.109 -5.313 1.00 73.31 83 TYR A C 1
ATOM 683 O O . TYR A 1 83 ? 14.365 -2.547 -4.272 1.00 73.31 83 TYR A O 1
ATOM 691 N N . ASN A 1 84 ? 16.078 -2.454 -5.738 1.00 66.69 84 ASN A N 1
ATOM 692 C CA . ASN A 1 84 ? 16.834 -3.548 -5.108 1.00 66.69 84 ASN A CA 1
ATOM 693 C C . ASN A 1 84 ? 17.788 -3.096 -3.989 1.00 66.69 84 ASN A C 1
ATOM 695 O O . ASN A 1 84 ? 18.210 -3.925 -3.191 1.00 66.69 84 ASN A O 1
ATOM 699 N N . VAL A 1 85 ? 18.096 -1.800 -3.880 1.00 59.78 85 VAL A N 1
ATOM 700 C CA . VAL A 1 85 ? 18.973 -1.223 -2.836 1.00 59.78 85 VAL A CA 1
ATOM 701 C C . VAL A 1 85 ? 18.245 -0.151 -2.026 1.00 59.78 85 VAL A C 1
ATOM 703 O O . VAL A 1 85 ? 17.323 0.450 -2.578 1.00 59.78 85 VAL A O 1
ATOM 706 N N . PRO A 1 86 ? 18.661 0.126 -0.764 1.00 57.84 86 PRO A N 1
ATOM 707 C CA . PRO A 1 86 ? 18.045 1.126 0.106 1.00 57.84 86 PRO A CA 1
ATOM 708 C C . PRO A 1 86 ? 17.889 2.465 -0.608 1.00 57.84 86 PRO A C 1
ATOM 710 O O . PRO A 1 86 ? 18.827 3.237 -0.806 1.00 57.84 86 PRO A O 1
ATOM 713 N N . TYR A 1 87 ? 16.664 2.715 -1.030 1.00 61.06 87 TYR A N 1
ATOM 714 C CA . TYR A 1 87 ? 16.342 3.766 -1.965 1.00 61.06 87 TYR A CA 1
ATOM 715 C C . TYR A 1 87 ? 15.610 4.903 -1.264 1.00 61.06 87 TYR A C 1
ATOM 717 O O . TYR A 1 87 ? 14.656 4.657 -0.540 1.00 61.06 87 TYR A O 1
ATOM 725 N N . ASN A 1 88 ? 16.015 6.151 -1.513 1.00 63.59 88 ASN A N 1
ATOM 726 C CA . ASN A 1 88 ? 15.343 7.337 -0.978 1.00 63.59 88 ASN A CA 1
ATOM 727 C C . ASN A 1 88 ? 14.479 8.016 -2.051 1.00 63.59 88 ASN A C 1
ATOM 729 O O . ASN A 1 88 ? 14.981 8.865 -2.795 1.00 63.59 88 ASN A O 1
ATOM 733 N N . GLN A 1 89 ? 13.172 7.718 -2.085 1.00 67.50 89 GLN A N 1
ATOM 734 C CA . GLN A 1 89 ? 12.228 8.515 -2.884 1.00 67.50 89 GLN A CA 1
ATOM 735 C C . GLN A 1 89 ? 11.783 9.751 -2.123 1.00 67.50 89 GLN A C 1
ATOM 737 O O . GLN A 1 89 ? 11.413 9.665 -0.951 1.00 67.50 89 GLN A O 1
ATOM 742 N N . ARG A 1 90 ? 11.728 10.900 -2.802 1.00 73.38 90 ARG A N 1
ATOM 743 C CA . ARG A 1 90 ? 11.239 12.141 -2.178 1.00 73.38 90 ARG A CA 1
ATOM 744 C C . ARG A 1 90 ? 9.844 12.585 -2.604 1.00 73.38 90 ARG A C 1
ATOM 746 O O . ARG A 1 90 ? 9.182 13.233 -1.801 1.00 73.38 90 ARG A O 1
ATOM 753 N N . TYR A 1 91 ? 9.461 12.307 -3.847 1.00 78.88 91 TYR A N 1
ATOM 754 C CA . TYR A 1 91 ? 8.150 12.634 -4.404 1.00 78.88 91 TYR A CA 1
ATOM 755 C C . TYR A 1 91 ? 7.819 11.643 -5.510 1.00 78.88 91 TYR A C 1
ATOM 757 O O . TYR A 1 91 ? 8.649 11.411 -6.397 1.00 78.88 91 TYR A O 1
ATOM 765 N N . ALA A 1 92 ? 6.621 11.074 -5.456 1.00 79.50 92 ALA A N 1
ATOM 766 C CA . ALA A 1 92 ? 6.162 10.127 -6.455 1.00 79.50 92 ALA A CA 1
ATOM 767 C C . ALA A 1 92 ? 4.650 10.234 -6.647 1.00 79.50 92 ALA A C 1
ATOM 769 O O . ALA A 1 92 ? 3.902 10.225 -5.669 1.00 79.50 92 ALA A O 1
ATOM 770 N N . ILE A 1 93 ? 4.215 10.297 -7.902 1.00 83.00 93 ILE A N 1
ATOM 771 C CA . ILE A 1 93 ? 2.813 10.155 -8.290 1.00 83.00 93 ILE A CA 1
ATOM 772 C C . ILE A 1 93 ? 2.733 8.960 -9.228 1.00 83.00 93 ILE A C 1
ATOM 774 O O . ILE A 1 93 ? 3.366 8.965 -10.285 1.00 83.00 93 ILE A O 1
ATOM 778 N N . LEU A 1 94 ? 1.980 7.927 -8.850 1.00 83.25 94 LEU A N 1
ATOM 779 C CA . LEU A 1 94 ? 1.802 6.767 -9.714 1.00 83.25 94 LEU A CA 1
ATOM 780 C C . LEU A 1 94 ? 0.338 6.432 -9.933 1.00 83.25 94 LEU A C 1
ATOM 782 O O . LEU A 1 94 ? -0.478 6.417 -9.012 1.00 83.25 94 LEU A O 1
ATOM 786 N N . TYR A 1 95 ? 0.041 6.081 -11.176 1.00 86.56 95 TYR A N 1
ATOM 787 C CA . TYR A 1 95 ? -1.249 5.582 -11.605 1.00 86.56 95 TYR A CA 1
ATOM 788 C C . TYR A 1 95 ? -1.088 4.170 -12.160 1.00 86.56 95 TYR A C 1
ATOM 790 O O . TYR A 1 95 ? -0.364 3.973 -13.135 1.00 86.56 95 TYR A O 1
ATOM 798 N N . ARG A 1 96 ? -1.802 3.195 -11.587 1.00 86.38 96 ARG A N 1
ATOM 799 C CA . ARG A 1 96 ? -1.728 1.770 -11.949 1.00 86.38 96 ARG A CA 1
ATOM 800 C C . ARG A 1 96 ? -0.310 1.224 -11.829 1.00 86.38 96 ARG A C 1
ATOM 802 O O . ARG A 1 96 ? 0.362 1.031 -12.837 1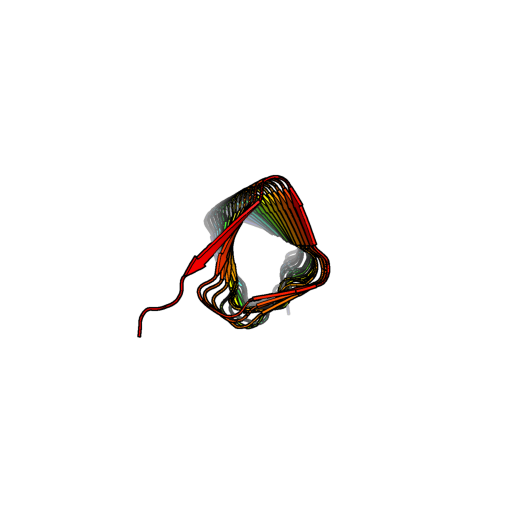.00 86.38 96 ARG A O 1
ATOM 809 N N . ALA A 1 97 ? 0.127 0.977 -10.603 1.00 82.56 97 ALA A N 1
ATOM 810 C CA . ALA A 1 97 ? 1.487 0.527 -10.343 1.00 82.56 97 ALA A CA 1
ATOM 811 C C . ALA A 1 97 ? 1.538 -0.817 -9.613 1.00 82.56 97 ALA A C 1
ATOM 813 O O . ALA A 1 97 ? 0.727 -1.082 -8.725 1.00 82.56 97 ALA A O 1
ATOM 814 N N . ILE A 1 98 ? 2.520 -1.634 -9.979 1.00 85.06 98 ILE A N 1
ATOM 815 C CA . ILE A 1 98 ? 2.982 -2.766 -9.177 1.00 85.06 98 ILE A CA 1
ATOM 816 C C . ILE A 1 98 ? 4.381 -2.412 -8.713 1.00 85.06 98 ILE A C 1
ATOM 818 O O . ILE A 1 98 ? 5.218 -2.034 -9.538 1.00 85.06 98 ILE A O 1
ATOM 822 N N . ILE A 1 99 ? 4.617 -2.464 -7.405 1.00 78.81 99 ILE A N 1
ATOM 823 C CA . ILE A 1 99 ? 5.888 -1.996 -6.877 1.00 78.81 99 ILE A CA 1
ATOM 824 C C . ILE A 1 99 ? 6.437 -2.892 -5.779 1.00 78.81 99 ILE A C 1
ATOM 826 O O . ILE A 1 99 ? 5.721 -3.263 -4.853 1.00 78.81 99 ILE A O 1
ATOM 830 N N . CYS A 1 100 ? 7.732 -3.171 -5.867 1.00 79.12 100 CYS A N 1
ATOM 831 C CA . CYS A 1 100 ? 8.510 -3.819 -4.823 1.00 79.12 100 CYS A CA 1
ATOM 832 C C . CYS A 1 100 ? 9.625 -2.862 -4.393 1.00 79.12 100 CYS A C 1
ATOM 834 O O . CYS A 1 100 ? 10.461 -2.465 -5.209 1.00 79.12 100 CYS A O 1
ATOM 836 N N . TYR A 1 101 ? 9.616 -2.454 -3.126 1.00 71.00 101 TYR A N 1
ATOM 837 C CA . TYR A 1 101 ? 10.529 -1.439 -2.604 1.00 71.00 101 TYR A CA 1
ATOM 838 C C . TYR A 1 101 ? 11.385 -1.956 -1.457 1.00 71.00 101 TYR A C 1
ATOM 840 O O . TYR A 1 101 ? 10.841 -2.431 -0.462 1.00 71.00 101 TYR A O 1
ATOM 848 N N . ASN A 1 102 ? 12.687 -1.679 -1.538 1.00 71.50 102 ASN A N 1
ATOM 849 C CA . ASN A 1 102 ? 13.610 -1.701 -0.408 1.00 71.50 102 ASN A CA 1
ATOM 850 C C . ASN A 1 102 ? 14.116 -0.266 -0.132 1.00 71.50 102 ASN A C 1
ATOM 852 O O . ASN A 1 102 ? 14.898 0.281 -0.905 1.00 71.50 102 ASN A O 1
ATOM 856 N N . GLY A 1 103 ? 13.669 0.379 0.952 1.00 69.12 103 GLY A N 1
ATOM 857 C CA . GLY A 1 103 ? 14.179 1.684 1.411 1.00 69.12 103 GLY A CA 1
ATOM 858 C C . GLY A 1 103 ? 13.133 2.762 1.744 1.00 69.12 103 GLY A C 1
ATOM 859 O O . GLY A 1 103 ? 11.928 2.514 1.658 1.00 69.12 103 GLY A O 1
ATOM 860 N N . PRO A 1 104 ? 13.573 3.960 2.190 1.00 70.94 104 PRO A N 1
ATOM 861 C CA . PRO A 1 104 ? 12.671 5.018 2.634 1.00 70.94 104 PRO A CA 1
ATOM 862 C C . PRO A 1 104 ? 11.924 5.772 1.521 1.00 70.94 104 PRO A C 1
ATOM 864 O O . PRO A 1 104 ? 12.480 6.119 0.479 1.00 70.94 104 PRO A O 1
ATOM 867 N N . GLN A 1 105 ? 10.695 6.209 1.804 1.00 72.44 105 GLN A N 1
ATOM 868 C CA . GLN A 1 105 ? 9.973 7.150 0.942 1.00 72.44 105 GLN A CA 1
ATOM 869 C C . GLN A 1 105 ? 9.408 8.361 1.678 1.00 72.44 105 GLN A C 1
ATOM 871 O O . GLN A 1 105 ? 9.030 8.325 2.851 1.00 72.44 105 GLN A O 1
ATOM 876 N N . ARG A 1 106 ? 9.295 9.462 0.942 1.00 78.69 106 ARG A N 1
ATOM 877 C CA . ARG A 1 106 ? 8.570 10.658 1.360 1.00 78.69 106 ARG A CA 1
ATOM 878 C C . ARG A 1 106 ? 7.601 11.069 0.256 1.00 78.69 106 ARG A C 1
ATOM 880 O O . ARG A 1 106 ? 7.935 10.944 -0.916 1.00 78.69 106 ARG A O 1
ATOM 887 N N . ASN A 1 107 ? 6.432 11.565 0.655 1.00 83.69 107 ASN A N 1
ATOM 888 C CA . ASN A 1 107 ? 5.440 12.230 -0.195 1.00 83.69 107 ASN A CA 1
ATOM 889 C C . ASN A 1 107 ? 5.046 11.412 -1.434 1.00 83.69 107 ASN A C 1
ATOM 891 O O . ASN A 1 107 ? 5.391 11.745 -2.571 1.00 83.69 107 ASN A O 1
ATOM 895 N N . VAL A 1 108 ? 4.318 10.327 -1.193 1.00 81.69 108 VAL A N 1
ATOM 896 C CA . VAL A 1 108 ? 3.907 9.383 -2.234 1.00 81.69 108 VAL A CA 1
ATOM 897 C C . VAL A 1 108 ? 2.396 9.436 -2.411 1.00 81.69 108 VAL A C 1
ATOM 899 O O . VAL A 1 108 ? 1.650 9.322 -1.438 1.00 81.69 108 VAL A O 1
ATOM 902 N N . ILE A 1 109 ? 1.954 9.586 -3.658 1.00 86.25 109 ILE A N 1
ATOM 903 C CA . ILE A 1 109 ? 0.547 9.544 -4.056 1.00 86.25 109 ILE A CA 1
ATOM 904 C C . ILE A 1 109 ? 0.367 8.399 -5.049 1.00 86.25 109 ILE A C 1
ATOM 906 O O . ILE A 1 109 ? 1.022 8.364 -6.092 1.00 86.25 109 ILE A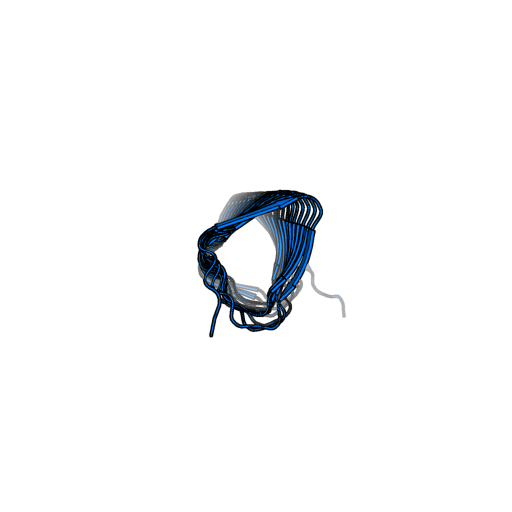 O 1
ATOM 910 N N . LEU A 1 110 ? -0.524 7.458 -4.740 1.00 84.50 110 LEU A N 1
ATOM 911 C CA . LEU A 1 110 ? -0.756 6.284 -5.582 1.00 84.50 110 LEU A CA 1
ATOM 912 C C . LEU A 1 110 ? -2.239 6.097 -5.859 1.00 84.50 110 LEU A C 1
ATOM 914 O O . LEU A 1 110 ? -3.074 6.115 -4.952 1.00 84.50 110 LEU A O 1
ATOM 918 N N . TYR A 1 111 ? -2.547 5.831 -7.121 1.00 87.94 111 TYR A N 1
ATOM 919 C CA . TYR A 1 111 ? -3.873 5.462 -7.579 1.00 87.94 111 TYR A CA 1
ATOM 920 C C . TYR A 1 111 ? -3.831 4.072 -8.208 1.00 87.94 111 TYR A C 1
ATOM 922 O O . TYR A 1 111 ? -3.134 3.869 -9.202 1.00 87.94 111 TYR A O 1
ATOM 930 N N . ARG A 1 112 ? -4.619 3.129 -7.680 1.00 87.56 112 ARG A N 1
ATOM 931 C CA . ARG A 1 112 ? -4.656 1.720 -8.105 1.00 87.56 112 ARG A CA 1
ATOM 932 C C . ARG A 1 112 ? -3.278 1.067 -8.038 1.00 87.56 112 ARG A C 1
ATOM 934 O O . ARG A 1 112 ? -2.627 0.912 -9.065 1.00 87.56 112 ARG A O 1
ATOM 941 N N . ALA A 1 113 ? -2.838 0.684 -6.847 1.00 83.56 113 ALA A N 1
ATOM 942 C CA . ALA A 1 113 ? -1.506 0.111 -6.674 1.00 83.56 113 ALA A CA 1
ATOM 943 C C . ALA A 1 113 ? -1.517 -1.218 -5.917 1.00 83.56 113 ALA A C 1
ATOM 945 O O . ALA A 1 113 ? -2.325 -1.415 -5.015 1.00 83.56 113 ALA A O 1
ATOM 946 N N . THR A 1 114 ? -0.598 -2.107 -6.289 1.00 86.69 114 THR A N 1
ATOM 947 C CA . THR A 1 114 ? -0.229 -3.286 -5.494 1.00 86.69 114 THR A CA 1
ATOM 948 C C . THR A 1 114 ? 1.216 -3.123 -5.075 1.00 86.69 114 THR A C 1
ATOM 950 O O . THR A 1 114 ? 2.062 -2.859 -5.933 1.00 86.69 114 THR A O 1
ATOM 953 N N . ILE A 1 115 ? 1.493 -3.195 -3.775 1.00 79.31 115 ILE A N 1
ATOM 954 C CA . ILE A 1 115 ? 2.809 -2.818 -3.272 1.00 79.31 115 ILE A CA 1
ATOM 955 C C . ILE A 1 115 ? 3.308 -3.755 -2.187 1.00 79.31 115 ILE A C 1
ATOM 957 O O . ILE A 1 115 ? 2.607 -4.017 -1.212 1.00 79.31 115 ILE A O 1
ATOM 961 N N . CYS A 1 116 ? 4.560 -4.173 -2.335 1.00 80.56 116 CYS A N 1
ATOM 962 C CA . CYS A 1 116 ? 5.332 -4.862 -1.315 1.00 80.56 116 CYS A CA 1
ATOM 963 C C . CYS A 1 116 ? 6.436 -3.915 -0.824 1.00 80.56 116 CYS A C 1
ATOM 965 O O . CYS A 1 116 ? 7.293 -3.493 -1.606 1.00 80.56 116 CYS A O 1
ATOM 967 N N . TYR A 1 117 ? 6.395 -3.543 0.455 1.00 72.75 117 TYR A N 1
ATOM 968 C CA . TYR A 1 117 ? 7.284 -2.540 1.042 1.00 72.75 117 TYR A CA 1
ATOM 969 C C . TYR A 1 117 ? 8.208 -3.112 2.116 1.00 72.75 117 TYR A C 1
ATOM 971 O O . TYR A 1 117 ? 7.748 -3.708 3.092 1.00 72.75 117 TYR A O 1
ATOM 979 N N . ASN A 1 118 ? 9.492 -2.765 1.997 1.00 73.31 118 ASN A N 1
ATOM 980 C CA . ASN A 1 118 ? 10.535 -2.985 2.993 1.00 73.31 118 ASN A CA 1
ATOM 981 C C . ASN A 1 118 ? 11.298 -1.671 3.278 1.00 73.31 118 ASN A C 1
ATOM 983 O O . ASN A 1 118 ? 12.340 -1.403 2.685 1.00 73.31 118 ASN A O 1
ATOM 987 N N . GLY A 1 119 ? 10.793 -0.812 4.169 1.00 70.00 119 GLY A N 1
ATOM 988 C CA . GLY A 1 119 ? 11.487 0.424 4.592 1.00 70.00 119 GLY A CA 1
ATOM 989 C C . GLY A 1 119 ? 10.542 1.605 4.859 1.00 70.00 119 GLY A C 1
ATOM 990 O O . GLY A 1 119 ? 9.430 1.544 4.353 1.00 70.00 119 GLY A O 1
ATOM 991 N N . PRO A 1 120 ? 10.947 2.637 5.653 1.00 70.19 120 PRO A N 1
ATOM 992 C CA . PRO A 1 120 ? 10.116 3.706 6.269 1.00 70.19 120 PRO A CA 1
ATOM 993 C C . PRO A 1 120 ? 9.422 4.675 5.279 1.00 70.19 120 PRO A C 1
ATOM 995 O O . PRO A 1 120 ? 10.047 5.121 4.328 1.00 70.19 120 PRO A O 1
ATOM 998 N N . GLN A 1 121 ? 8.174 5.112 5.525 1.00 72.94 121 GLN A N 1
ATOM 999 C CA . GLN A 1 121 ? 7.496 6.136 4.711 1.00 72.94 121 GLN A CA 1
ATOM 1000 C C . GLN A 1 121 ? 6.917 7.273 5.545 1.00 72.94 121 GLN A C 1
ATOM 1002 O O . GLN A 1 121 ? 6.464 7.124 6.687 1.00 72.94 121 GLN A O 1
ATOM 1007 N N . ARG A 1 122 ? 6.880 8.438 4.905 1.00 79.44 122 ARG A N 1
ATOM 1008 C CA . ARG A 1 122 ? 6.290 9.657 5.442 1.00 79.44 122 ARG A CA 1
ATOM 1009 C C . ARG A 1 122 ? 5.387 10.308 4.402 1.00 79.44 122 ARG A C 1
ATOM 1011 O O . ARG A 1 122 ? 5.842 10.553 3.289 1.00 79.44 122 ARG A O 1
ATOM 1018 N N . ASN A 1 123 ? 4.169 10.662 4.805 1.00 83.62 123 ASN A N 1
ATOM 1019 C CA . ASN A 1 123 ? 3.151 11.328 3.989 1.00 83.62 123 ASN A CA 1
ATOM 1020 C C . ASN A 1 123 ? 2.763 10.500 2.759 1.00 83.62 123 ASN A C 1
ATOM 1022 O O . ASN A 1 123 ? 3.300 10.678 1.664 1.00 83.62 123 ASN A O 1
ATOM 1026 N N . VAL A 1 124 ? 1.832 9.575 2.960 1.00 82.75 124 VAL A N 1
ATOM 1027 C CA . VAL A 1 124 ? 1.379 8.650 1.920 1.00 82.75 124 VAL A CA 1
ATOM 1028 C C . VAL A 1 124 ? -0.118 8.833 1.690 1.00 82.75 124 VAL A C 1
ATOM 1030 O O . VAL A 1 124 ? -0.895 8.806 2.644 1.00 82.75 124 VAL A O 1
ATOM 1033 N N . ILE A 1 125 ? -0.518 9.017 0.433 1.00 87.00 125 ILE A N 1
ATOM 1034 C CA . ILE A 1 125 ? -1.921 9.103 0.018 1.00 87.00 125 ILE A CA 1
ATOM 1035 C C . ILE A 1 125 ? -2.204 7.995 -0.989 1.00 87.00 125 ILE A C 1
ATOM 1037 O O . ILE A 1 125 ? -1.532 7.888 -2.015 1.00 87.00 125 ILE A O 1
ATOM 1041 N N . LEU A 1 126 ? -3.204 7.168 -0.699 1.00 85.69 126 LEU A N 1
ATOM 1042 C CA . LEU A 1 126 ? -3.491 5.962 -1.468 1.00 85.69 126 LEU A CA 1
ATOM 1043 C C . LEU A 1 126 ? -4.963 5.880 -1.830 1.00 85.69 126 LEU A C 1
ATOM 1045 O O . LEU A 1 126 ? -5.840 6.005 -0.975 1.00 85.69 126 LEU A O 1
ATOM 1049 N N . TYR A 1 127 ? -5.231 5.579 -3.093 1.00 88.75 127 TYR A N 1
ATOM 1050 C CA . TYR A 1 127 ? -6.571 5.298 -3.581 1.00 88.75 127 TYR A CA 1
ATOM 1051 C C . TYR A 1 127 ? -6.600 3.936 -4.268 1.00 88.75 127 TYR A C 1
ATOM 1053 O O . TYR A 1 127 ? -5.915 3.743 -5.272 1.00 88.75 127 TYR A O 1
ATOM 1061 N N . ARG A 1 128 ? -7.434 3.011 -3.777 1.00 88.19 128 ARG A N 1
ATOM 1062 C CA . ARG A 1 128 ? -7.538 1.626 -4.271 1.00 88.19 128 ARG A CA 1
ATOM 1063 C C . ARG A 1 128 ? -6.191 0.908 -4.232 1.00 88.19 128 ARG A C 1
ATOM 1065 O O . ARG A 1 128 ? -5.578 0.703 -5.275 1.00 88.19 128 ARG A O 1
ATOM 1072 N N . ALA A 1 129 ? -5.723 0.558 -3.043 1.00 84.12 129 ALA A N 1
ATOM 1073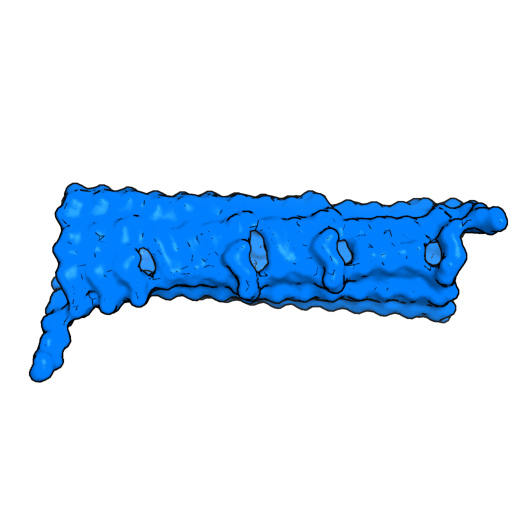 C CA . ALA A 1 129 ? -4.406 -0.048 -2.879 1.00 84.12 129 ALA A CA 1
ATOM 1074 C C . ALA A 1 129 ? -4.464 -1.385 -2.141 1.00 84.12 129 ALA A C 1
ATOM 1076 O O . ALA A 1 129 ? -5.205 -1.525 -1.171 1.00 84.12 129 ALA A O 1
ATOM 1077 N N . THR A 1 130 ? -3.630 -2.323 -2.577 1.00 87.06 130 THR A N 1
ATOM 1078 C CA . THR A 1 130 ? -3.277 -3.517 -1.809 1.00 87.06 130 THR A CA 1
ATOM 1079 C C . THR A 1 130 ? -1.830 -3.382 -1.381 1.00 87.06 130 THR A C 1
ATOM 1081 O O . THR A 1 130 ? -0.968 -3.135 -2.228 1.00 87.06 130 THR A O 1
ATOM 1084 N N . ILE A 1 131 ? -1.556 -3.491 -0.083 1.00 80.00 131 ILE A N 1
ATOM 1085 C CA . ILE A 1 131 ? -0.204 -3.283 0.433 1.00 80.00 131 ILE A CA 1
ATOM 1086 C C . ILE A 1 131 ? 0.187 -4.358 1.437 1.00 80.00 131 ILE A C 1
ATOM 1088 O O . ILE A 1 131 ? -0.569 -4.664 2.356 1.00 80.00 131 ILE A O 1
ATOM 1092 N N . CYS A 1 132 ? 1.410 -4.854 1.296 1.00 80.19 132 CYS A N 1
ATOM 1093 C CA . CYS A 1 132 ? 2.056 -5.742 2.250 1.00 80.19 132 CYS A CA 1
ATOM 1094 C C . CYS A 1 132 ? 3.367 -5.106 2.728 1.00 80.19 132 CYS A C 1
ATOM 1096 O O . CYS A 1 132 ? 4.205 -4.718 1.911 1.00 80.19 132 CYS A O 1
ATOM 1098 N N . TYR A 1 133 ? 3.547 -4.992 4.043 1.00 73.38 133 TYR A N 1
ATOM 1099 C CA . TYR A 1 133 ? 4.801 -4.545 4.657 1.00 73.38 133 TYR A CA 1
ATOM 1100 C C . TYR A 1 133 ? 5.466 -5.724 5.367 1.00 73.38 133 TYR A C 1
ATOM 1102 O O . TYR A 1 133 ? 4.895 -6.251 6.321 1.00 73.38 133 TYR A O 1
ATOM 1110 N N . ASN A 1 134 ? 6.670 -6.122 4.940 1.00 67.50 134 ASN A N 1
ATOM 1111 C CA . ASN A 1 134 ? 7.284 -7.368 5.424 1.00 67.50 134 ASN A CA 1
ATOM 1112 C C . ASN A 1 134 ? 8.247 -7.183 6.613 1.00 67.50 134 ASN A C 1
ATOM 1114 O O . ASN A 1 134 ? 8.663 -8.173 7.201 1.00 67.50 134 ASN A O 1
ATOM 1118 N N . VAL A 1 135 ? 8.569 -5.950 7.021 1.00 60.38 135 VAL A N 1
ATOM 1119 C CA . VAL A 1 135 ? 9.508 -5.659 8.129 1.00 60.38 135 VAL A CA 1
ATOM 1120 C C . VAL A 1 135 ? 8.950 -4.624 9.109 1.00 60.38 135 VAL A C 1
ATOM 1122 O O . VAL A 1 135 ? 8.190 -3.761 8.666 1.00 60.38 135 VAL A O 1
ATOM 1125 N N . PRO A 1 136 ? 9.341 -4.664 10.408 1.00 57.75 136 PRO A N 1
ATOM 1126 C CA . PRO A 1 136 ? 8.902 -3.713 11.427 1.00 57.75 136 PRO A CA 1
ATOM 1127 C C . PRO A 1 136 ? 9.142 -2.278 10.976 1.00 57.75 136 PRO A C 1
ATOM 1129 O O . PRO A 1 136 ? 10.272 -1.836 10.765 1.00 57.75 136 PRO A O 1
ATOM 1132 N N . TYR A 1 137 ? 8.052 -1.548 10.801 1.00 61.28 137 TYR A N 1
ATOM 1133 C CA . TYR A 1 137 ? 8.074 -0.336 10.006 1.00 61.28 137 TYR A CA 1
ATOM 1134 C C . TYR A 1 137 ? 7.341 0.819 10.685 1.00 61.28 137 TYR A C 1
ATOM 1136 O O . TYR A 1 137 ? 6.294 0.623 11.286 1.00 61.28 137 TYR A O 1
ATOM 1144 N N . ASN A 1 138 ? 7.881 2.036 10.550 1.00 64.00 138 ASN A N 1
ATOM 1145 C CA . ASN A 1 138 ? 7.296 3.264 11.086 1.00 64.00 138 ASN A CA 1
ATOM 1146 C C . ASN A 1 138 ? 6.668 4.110 9.968 1.00 64.00 138 ASN A C 1
ATOM 1148 O O . ASN A 1 138 ? 7.385 4.843 9.278 1.00 64.00 138 ASN A O 1
ATOM 1152 N N . GLN A 1 139 ? 5.335 4.095 9.845 1.00 68.12 139 GLN A N 1
ATOM 1153 C CA . GLN A 1 139 ? 4.625 5.063 8.995 1.00 68.12 139 GLN A CA 1
ATOM 1154 C C . GLN A 1 139 ? 4.336 6.352 9.753 1.00 68.12 139 GLN A C 1
ATOM 1156 O O . GLN A 1 139 ? 3.886 6.322 10.902 1.00 68.12 139 GLN A O 1
ATOM 1161 N N . ARG A 1 140 ? 4.496 7.496 9.085 1.00 76.31 140 ARG A N 1
ATOM 1162 C CA . ARG A 1 140 ? 3.961 8.776 9.569 1.00 76.31 140 ARG A CA 1
ATOM 1163 C C . ARG A 1 140 ? 3.050 9.405 8.527 1.00 76.31 140 ARG A C 1
ATOM 1165 O O . ARG A 1 140 ? 3.515 9.666 7.421 1.00 76.31 140 ARG A O 1
ATOM 1172 N N . ASN A 1 141 ? 1.823 9.725 8.931 1.00 82.31 141 ASN A N 1
ATOM 1173 C CA . ASN A 1 141 ? 0.788 10.380 8.134 1.00 82.31 141 ASN A CA 1
ATOM 1174 C C . ASN A 1 141 ? 0.402 9.560 6.900 1.00 82.31 141 ASN A C 1
ATOM 1176 O O . ASN A 1 141 ? 1.089 9.583 5.874 1.00 82.31 141 ASN A O 1
ATOM 1180 N N . ALA A 1 142 ? -0.714 8.849 7.000 1.00 82.25 142 ALA A N 1
ATOM 1181 C CA . ALA A 1 142 ? -1.253 8.091 5.885 1.00 82.25 142 ALA A CA 1
ATOM 1182 C C . ALA A 1 142 ? -2.745 8.376 5.714 1.00 82.25 142 ALA A C 1
ATOM 1184 O O . ALA A 1 142 ? -3.498 8.353 6.687 1.00 82.25 142 ALA A O 1
ATOM 1185 N N . ILE A 1 143 ? -3.161 8.629 4.475 1.00 85.88 143 ILE A N 1
ATOM 1186 C CA . ILE A 1 143 ? -4.567 8.754 4.088 1.00 85.88 143 ILE A CA 1
ATOM 1187 C C . ILE A 1 143 ? -4.845 7.685 3.044 1.00 85.88 143 ILE A C 1
ATOM 1189 O O . ILE A 1 143 ? -4.207 7.675 1.989 1.00 85.88 143 ILE A O 1
ATOM 1193 N N . LEU A 1 144 ? -5.777 6.776 3.324 1.00 85.62 144 LEU A N 1
ATOM 1194 C CA . LEU A 1 144 ? -6.083 5.702 2.392 1.00 85.62 144 LEU A CA 1
ATOM 1195 C C . LEU A 1 144 ? -7.580 5.538 2.170 1.00 85.62 144 LEU A C 1
ATOM 1197 O O . LEU A 1 144 ? -8.388 5.549 3.099 1.00 85.62 144 LEU A O 1
ATOM 1201 N N . TYR A 1 145 ? -7.927 5.339 0.905 1.00 88.38 145 TYR A N 1
ATOM 1202 C CA . TYR A 1 145 ? -9.283 5.116 0.440 1.00 88.38 145 TYR A CA 1
ATOM 1203 C C . TYR A 1 145 ? -9.356 3.786 -0.303 1.00 88.38 145 TYR A C 1
ATOM 1205 O O . TYR A 1 145 ? -8.645 3.601 -1.292 1.00 88.38 145 TYR A O 1
ATOM 1213 N N . ARG A 1 146 ? -10.256 2.885 0.111 1.00 88.12 146 ARG A N 1
ATOM 1214 C CA . ARG A 1 146 ? -10.397 1.539 -0.474 1.00 88.12 146 ARG A CA 1
ATOM 1215 C C . ARG A 1 146 ? -9.082 0.770 -0.443 1.00 88.12 146 ARG A C 1
ATOM 1217 O O . ARG A 1 146 ? -8.490 0.527 -1.488 1.00 88.12 146 ARG A O 1
ATOM 1224 N N . ALA A 1 147 ? -8.614 0.432 0.750 1.00 83.69 147 ALA A N 1
ATOM 1225 C CA . ALA A 1 147 ? -7.323 -0.221 0.915 1.00 83.69 147 ALA A CA 1
ATOM 1226 C C . ALA A 1 147 ? -7.441 -1.581 1.608 1.00 83.69 147 ALA A C 1
ATOM 1228 O O . ALA A 1 147 ? -8.188 -1.716 2.576 1.00 83.69 147 ALA A O 1
ATOM 1229 N N . THR A 1 148 ? -6.661 -2.548 1.135 1.00 86.44 148 THR A N 1
ATOM 1230 C CA . THR A 1 148 ? -6.415 -3.814 1.830 1.00 86.44 148 THR A CA 1
ATOM 1231 C C . THR A 1 148 ? -4.960 -3.846 2.243 1.00 86.44 148 THR A C 1
ATOM 1233 O O . THR A 1 148 ? -4.082 -3.630 1.404 1.00 86.44 148 THR A O 1
ATOM 1236 N N . ILE A 1 149 ? -4.693 -4.038 3.533 1.00 78.31 149 ILE A N 1
ATOM 1237 C CA . ILE A 1 149 ? -3.341 -3.842 4.044 1.00 78.31 149 ILE A CA 1
ATOM 1238 C C . ILE A 1 149 ? -2.959 -4.860 5.103 1.00 78.31 149 ILE A C 1
ATOM 1240 O O . ILE A 1 149 ? -3.693 -5.072 6.065 1.00 78.31 149 ILE A O 1
ATOM 1244 N N . CYS A 1 150 ? -1.756 -5.403 4.961 1.00 79.12 150 CYS A N 1
ATOM 1245 C CA . CYS A 1 150 ? -1.097 -6.214 5.974 1.00 79.12 150 CYS A CA 1
ATOM 1246 C C . CYS A 1 150 ? 0.147 -5.467 6.468 1.00 79.12 150 CYS A C 1
ATOM 1248 O O . CYS A 1 150 ? 1.059 -5.177 5.689 1.00 79.12 150 CYS A O 1
ATOM 1250 N N . TYR A 1 151 ? 0.166 -5.124 7.756 1.00 70.75 151 TYR A N 1
ATOM 1251 C CA . TYR A 1 151 ? 1.222 -4.329 8.378 1.00 70.75 151 TYR A CA 1
ATOM 1252 C C . TYR A 1 151 ? 1.987 -5.116 9.433 1.00 70.75 151 TYR A C 1
ATOM 1254 O O . TYR A 1 151 ? 1.385 -5.611 10.381 1.00 70.75 151 TYR A O 1
ATOM 1262 N N . ASN A 1 152 ? 3.317 -5.062 9.359 1.00 69.44 152 ASN A N 1
ATOM 1263 C CA . ASN A 1 152 ? 4.219 -5.404 10.454 1.00 69.44 152 ASN A CA 1
ATOM 1264 C C . ASN A 1 152 ? 4.885 -4.112 10.975 1.00 69.44 152 ASN A C 1
ATOM 1266 O O . ASN A 1 152 ? 5.797 -3.585 10.347 1.00 69.44 152 ASN A O 1
ATOM 1270 N N . GLY A 1 153 ? 4.419 -3.551 12.101 1.00 66.69 153 GLY A N 1
ATOM 1271 C CA . GLY A 1 153 ? 5.061 -2.401 12.770 1.00 66.69 153 GLY A CA 1
ATOM 1272 C C . GLY A 1 153 ? 4.170 -1.186 13.099 1.00 66.69 153 GLY A C 1
ATOM 1273 O O . GLY A 1 153 ? 2.972 -1.193 12.809 1.00 66.69 153 GLY A O 1
ATOM 1274 N N . PRO A 1 154 ? 4.722 -0.150 13.772 1.00 65.88 154 PRO A N 1
ATOM 1275 C CA . PRO A 1 154 ? 3.951 1.001 14.246 1.00 65.88 154 PRO A CA 1
ATOM 1276 C C . PRO A 1 154 ? 3.492 1.982 13.156 1.00 65.88 154 PRO A C 1
ATOM 1278 O O . PRO A 1 154 ? 4.214 2.312 12.215 1.00 65.88 154 PRO A O 1
ATOM 1281 N N . GLN A 1 155 ? 2.342 2.619 13.377 1.00 70.50 155 GLN A N 1
ATOM 1282 C CA . GLN A 1 155 ? 1.904 3.767 12.576 1.00 70.50 155 GLN A CA 1
ATOM 1283 C C . GLN A 1 155 ? 1.617 4.993 13.433 1.00 70.50 155 GLN A C 1
ATOM 1285 O O . GLN A 1 155 ? 1.274 4.894 14.610 1.00 70.50 155 GLN A O 1
ATOM 1290 N N . ARG A 1 156 ? 1.737 6.179 12.833 1.00 76.81 156 ARG A N 1
ATOM 1291 C CA . ARG A 1 156 ? 1.302 7.442 13.433 1.00 76.81 156 ARG A CA 1
ATOM 1292 C C . ARG A 1 156 ? 0.428 8.221 12.460 1.00 76.81 156 ARG A C 1
ATOM 1294 O O . ARG A 1 156 ? 0.859 8.450 11.331 1.00 76.81 156 ARG A O 1
ATOM 1301 N N . ASN A 1 157 ? -0.720 8.690 12.944 1.00 82.12 157 ASN A N 1
ATOM 1302 C CA . ASN A 1 157 ? -1.679 9.545 12.241 1.00 82.12 157 ASN A CA 1
ATOM 1303 C C . ASN A 1 157 ? -2.195 8.907 10.949 1.00 82.12 157 ASN A C 1
ATOM 1305 O O . ASN A 1 157 ? -1.682 9.150 9.854 1.00 82.12 157 ASN A O 1
ATOM 1309 N N . VAL A 1 158 ? -3.214 8.072 11.091 1.00 81.88 158 VAL A N 1
ATOM 1310 C CA . VAL A 1 158 ? -3.769 7.299 9.984 1.00 81.88 158 VAL A CA 1
ATOM 1311 C C . VAL A 1 158 ? -5.235 7.650 9.807 1.00 81.88 158 VAL A C 1
ATOM 1313 O O . VAL A 1 158 ? -6.003 7.624 10.767 1.00 81.88 158 VAL A O 1
ATOM 1316 N N . ILE A 1 159 ? -5.621 7.961 8.573 1.00 86.12 159 ILE A N 1
ATOM 1317 C CA . ILE A 1 159 ? -7.009 8.180 8.176 1.00 86.12 159 ILE A CA 1
ATOM 1318 C C . ILE A 1 159 ? -7.362 7.140 7.119 1.00 86.12 159 ILE A C 1
ATOM 1320 O O . ILE A 1 159 ? -6.714 7.055 6.075 1.00 86.12 159 ILE A O 1
ATOM 1324 N N . LEU A 1 160 ? -8.391 6.342 7.389 1.00 85.00 160 LEU A N 1
ATOM 1325 C CA . LEU A 1 160 ? -8.804 5.237 6.530 1.00 85.00 160 LEU A CA 1
ATOM 1326 C C . LEU A 1 160 ? -10.285 5.327 6.201 1.00 85.00 160 LEU A C 1
ATOM 1328 O O . LEU A 1 160 ? -11.128 5.477 7.084 1.00 85.00 160 LEU A O 1
ATOM 1332 N N . TYR A 1 161 ? -10.598 5.149 4.923 1.00 88.00 161 TYR A N 1
ATOM 1333 C CA . TYR A 1 161 ? -11.962 5.059 4.428 1.00 88.00 161 TYR A CA 1
ATOM 1334 C C . TYR A 1 161 ? -12.141 3.779 3.615 1.00 88.00 161 TYR A C 1
ATOM 1336 O O . TYR A 1 161 ? -11.479 3.604 2.591 1.00 88.00 161 TYR A O 1
ATOM 1344 N N . ARG A 1 162 ? -13.082 2.915 4.019 1.00 88.12 162 ARG A N 1
ATOM 1345 C CA . ARG A 1 162 ? -13.341 1.609 3.383 1.00 88.12 162 ARG A CA 1
ATOM 1346 C C . ARG A 1 162 ? -12.079 0.755 3.337 1.00 88.12 162 ARG A C 1
ATOM 1348 O O . ARG A 1 162 ? -11.485 0.614 2.275 1.00 88.12 162 ARG A O 1
ATOM 1355 N N . ALA A 1 163 ? -11.654 0.226 4.476 1.00 84.31 163 ALA A N 1
ATOM 1356 C CA . ALA A 1 163 ? -10.397 -0.512 4.552 1.00 84.31 163 ALA A CA 1
ATOM 1357 C C . ALA A 1 163 ? -10.533 -1.866 5.249 1.00 84.31 163 ALA A C 1
ATOM 1359 O O . ALA A 1 163 ? -11.303 -2.004 6.196 1.00 84.31 163 ALA A O 1
ATOM 1360 N N . THR A 1 164 ? -9.734 -2.830 4.802 1.00 86.19 164 THR A N 1
ATOM 1361 C CA . THR A 1 164 ? -9.531 -4.114 5.479 1.00 86.19 164 THR A CA 1
ATOM 1362 C C . THR A 1 164 ? -8.075 -4.195 5.896 1.00 86.19 164 THR A C 1
ATOM 1364 O O . THR A 1 164 ? -7.193 -4.048 5.048 1.00 86.19 164 THR A O 1
ATOM 1367 N N . ILE A 1 165 ? -7.807 -4.355 7.192 1.00 79.31 165 ILE A N 1
ATOM 1368 C CA . ILE A 1 165 ? -6.443 -4.230 7.711 1.00 79.31 165 ILE A CA 1
ATOM 1369 C C . ILE A 1 165 ? -6.112 -5.313 8.725 1.00 79.31 165 ILE A C 1
ATOM 1371 O O . ILE A 1 165 ? -6.850 -5.523 9.682 1.00 79.31 165 ILE A O 1
ATOM 1375 N N . CYS A 1 166 ? -4.943 -5.917 8.556 1.00 79.44 166 CYS A N 1
ATOM 1376 C CA . CYS A 1 166 ? -4.308 -6.765 9.554 1.00 79.44 166 CYS A CA 1
ATOM 1377 C C . CYS A 1 166 ? -3.087 -6.026 10.115 1.00 79.44 166 CYS A C 1
ATOM 1379 O O . CYS A 1 166 ? -2.124 -5.765 9.392 1.00 79.44 166 CYS A O 1
ATOM 1381 N N . TYR A 1 167 ? -3.141 -5.651 11.392 1.00 71.94 167 TYR A N 1
ATOM 1382 C CA . TYR A 1 167 ? -2.081 -4.933 12.093 1.00 71.94 167 TYR A CA 1
ATOM 1383 C C . TYR A 1 167 ? -1.307 -5.863 13.021 1.00 71.94 167 TYR A C 1
ATOM 1385 O O . TYR A 1 167 ? -1.843 -6.281 14.037 1.00 71.94 167 TYR A O 1
ATOM 1393 N N . ASN A 1 168 ? -0.017 -6.063 12.762 1.00 69.25 168 ASN A N 1
ATOM 1394 C CA . ASN A 1 168 ? 0.941 -6.687 13.685 1.00 69.25 168 ASN A CA 1
ATOM 1395 C C . ASN A 1 168 ? 1.807 -5.639 14.407 1.00 69.25 168 ASN A C 1
ATOM 1397 O O . ASN A 1 168 ? 2.980 -5.853 14.700 1.00 69.25 168 ASN A O 1
ATOM 1401 N N . GLY A 1 169 ? 1.257 -4.446 14.639 1.00 61.22 169 GLY A N 1
ATOM 1402 C CA . GLY A 1 169 ? 1.949 -3.350 15.306 1.00 61.22 169 GLY A CA 1
ATOM 1403 C C . GLY A 1 169 ? 1.021 -2.172 15.618 1.00 61.22 169 GLY A C 1
ATOM 1404 O O . GLY A 1 169 ? -0.095 -2.109 15.102 1.00 61.22 169 GLY A O 1
ATOM 1405 N N . PRO A 1 170 ? 1.445 -1.246 16.496 1.00 56.81 170 PRO A N 1
ATOM 1406 C CA . PRO A 1 170 ? 0.532 -0.283 17.096 1.00 56.81 170 PRO A CA 1
ATOM 1407 C C . PRO A 1 170 ? 0.278 0.967 16.236 1.00 56.81 170 PRO A C 1
ATOM 1409 O O . PRO A 1 170 ? 1.231 1.720 15.992 1.00 56.81 170 PRO A O 1
ATOM 1412 N N . PRO A 1 171 ? -0.972 1.311 15.850 1.00 64.94 171 PRO A N 1
ATOM 1413 C CA . PRO A 1 171 ? -1.258 2.660 15.383 1.00 64.94 171 PRO A CA 1
ATOM 1414 C C . PRO A 1 171 ? -1.435 3.629 16.561 1.00 64.94 171 PRO A C 1
ATOM 1416 O O . PRO A 1 171 ? -2.142 3.377 17.542 1.00 64.94 171 PRO A O 1
ATOM 1419 N N . ARG A 1 172 ? -0.802 4.795 16.441 1.00 71.50 172 ARG A N 1
ATOM 1420 C CA . ARG A 1 172 ? -1.018 5.971 17.287 1.00 71.50 172 ARG A CA 1
ATOM 1421 C C . ARG A 1 172 ? -1.831 6.987 16.490 1.00 71.50 172 ARG A C 1
ATOM 1423 O O . ARG A 1 172 ? -1.337 7.485 15.481 1.00 71.50 172 ARG A O 1
ATOM 1430 N N . ASN A 1 173 ? -3.023 7.318 16.975 1.00 78.75 173 ASN A N 1
ATOM 1431 C CA . ASN A 1 173 ? -4.010 8.195 16.343 1.00 78.75 173 ASN A CA 1
ATOM 1432 C C . ASN A 1 173 ? -4.536 7.629 15.017 1.00 78.75 173 ASN A C 1
ATOM 1434 O O . ASN A 1 173 ? -3.908 7.774 13.964 1.00 78.75 173 ASN A O 1
ATOM 1438 N N . ALA A 1 174 ? -5.707 7.003 15.077 1.00 80.56 174 ALA A N 1
ATOM 1439 C CA . ALA A 1 174 ? -6.389 6.463 13.910 1.00 80.56 174 ALA A CA 1
ATOM 1440 C C . ALA A 1 174 ? -7.814 7.019 13.798 1.00 80.56 174 ALA A C 1
ATOM 1442 O O . ALA A 1 174 ? -8.556 7.020 14.780 1.00 80.56 174 ALA A O 1
ATOM 1443 N N . ILE A 1 175 ? -8.200 7.444 12.595 1.00 84.69 175 ILE A N 1
ATOM 1444 C CA . ILE A 1 175 ? -9.579 7.790 12.234 1.00 84.69 175 ILE A CA 1
ATOM 1445 C C . ILE A 1 175 ? -10.023 6.837 11.131 1.00 84.69 175 ILE A C 1
ATOM 1447 O O . ILE A 1 175 ? -9.463 6.848 10.035 1.00 84.69 175 ILE A O 1
ATOM 1451 N N . LEU A 1 176 ? -11.015 5.998 11.417 1.00 84.75 176 LEU A N 1
ATOM 1452 C CA . LEU A 1 176 ? -11.410 4.887 10.554 1.00 84.75 176 LEU A CA 1
ATOM 1453 C C . LEU A 1 176 ? -12.901 4.987 10.234 1.00 84.75 176 LEU A C 1
ATOM 1455 O O . LEU A 1 176 ? -13.739 5.054 11.131 1.00 84.75 176 LEU A O 1
ATOM 1459 N N . TYR A 1 177 ? -13.236 4.952 8.948 1.00 87.00 177 TYR A N 1
ATOM 1460 C CA . TYR A 1 177 ? -14.610 4.946 8.461 1.00 87.00 177 TYR A CA 1
ATOM 1461 C C . TYR A 1 177 ? -14.853 3.712 7.596 1.00 87.00 177 TYR A C 1
ATOM 1463 O O . TYR A 1 177 ? -14.209 3.552 6.557 1.00 87.00 177 TYR A O 1
ATOM 1471 N N . ARG A 1 178 ? -15.825 2.873 7.972 1.00 87.94 178 ARG A N 1
ATOM 1472 C CA . ARG A 1 178 ? -16.136 1.601 7.295 1.00 87.94 178 ARG A CA 1
ATOM 1473 C C . ARG A 1 178 ? -14.904 0.707 7.200 1.00 87.94 178 ARG A C 1
ATOM 1475 O O . ARG A 1 178 ? -14.343 0.557 6.120 1.00 87.94 178 ARG A O 1
ATOM 1482 N N . ALA A 1 179 ? -14.464 0.157 8.323 1.00 84.94 179 ALA A N 1
ATOM 1483 C CA . ALA A 1 179 ? -13.241 -0.637 8.361 1.00 84.94 179 ALA A CA 1
ATOM 1484 C C . ALA A 1 179 ? -13.444 -2.004 9.014 1.00 84.94 179 ALA A C 1
ATOM 1486 O O . ALA A 1 179 ? -14.179 -2.117 9.990 1.00 84.94 179 ALA A O 1
ATOM 1487 N N . THR A 1 180 ? -12.746 -3.012 8.505 1.00 87.25 180 THR A N 1
ATOM 1488 C CA . THR A 1 180 ? -12.604 -4.323 9.147 1.00 87.25 180 THR A CA 1
ATOM 1489 C C . THR A 1 180 ? -11.152 -4.485 9.552 1.00 87.25 180 THR A C 1
ATOM 1491 O O . THR A 1 180 ? -10.266 -4.328 8.710 1.00 87.25 180 THR A O 1
ATOM 1494 N N . ILE A 1 181 ? -10.892 -4.723 10.834 1.00 80.94 181 ILE A N 1
ATOM 1495 C CA . ILE A 1 181 ? -9.536 -4.661 11.372 1.00 80.94 181 ILE A CA 1
ATOM 1496 C C . ILE A 1 181 ? -9.253 -5.823 12.308 1.00 80.94 181 ILE A C 1
ATOM 1498 O O . ILE A 1 181 ? -10.003 -6.063 13.248 1.00 80.94 181 ILE A O 1
ATOM 1502 N N . CYS A 1 182 ? -8.115 -6.471 12.101 1.00 81.69 182 CYS A N 1
ATOM 1503 C CA . CYS A 1 182 ? -7.535 -7.414 13.045 1.00 81.69 182 CYS A CA 1
ATOM 1504 C C . CYS A 1 182 ? -6.296 -6.770 13.674 1.00 81.69 182 CYS A C 1
ATOM 1506 O O . CYS A 1 182 ? -5.351 -6.427 12.962 1.00 81.69 182 CYS A O 1
ATOM 1508 N N . TYR A 1 183 ? -6.304 -6.576 14.991 1.00 73.81 183 TYR A N 1
ATOM 1509 C CA . TYR A 1 183 ? -5.190 -6.017 15.751 1.00 73.81 183 TYR A CA 1
ATOM 1510 C C . TYR A 1 183 ? -4.445 -7.100 16.532 1.00 73.81 183 TYR A C 1
ATOM 1512 O O . TYR A 1 183 ? -5.001 -7.757 17.413 1.00 73.81 183 TYR A O 1
ATOM 1520 N N . ASN A 1 184 ? -3.143 -7.164 16.279 1.00 71.88 184 ASN A N 1
ATOM 1521 C CA . ASN A 1 184 ? -2.139 -7.940 16.997 1.00 71.88 184 ASN A CA 1
ATOM 1522 C C . ASN A 1 184 ? -1.101 -6.985 17.640 1.00 71.88 184 ASN A C 1
ATOM 1524 O O . ASN A 1 184 ? 0.106 -7.180 17.530 1.00 71.88 184 ASN A O 1
ATOM 1528 N N . GLY A 1 185 ? -1.557 -5.893 18.268 1.00 64.69 185 GLY A N 1
ATOM 1529 C CA . GLY A 1 185 ? -0.708 -4.931 18.988 1.00 64.69 185 GLY A CA 1
ATOM 1530 C C . GLY A 1 185 ? -1.506 -3.760 19.590 1.00 64.69 185 GLY A C 1
ATOM 1531 O O . GLY A 1 185 ? -2.665 -3.591 19.219 1.00 64.69 185 GLY A O 1
ATOM 1532 N N . PRO A 1 186 ? -0.927 -2.946 20.504 1.00 61.69 186 PRO A N 1
ATOM 1533 C CA . PRO A 1 186 ? -1.638 -1.884 21.233 1.00 61.69 186 PRO A CA 1
ATOM 1534 C C . PRO A 1 186 ? -2.076 -0.708 20.338 1.00 61.69 186 PRO A C 1
ATOM 1536 O O . PRO A 1 186 ? -1.405 -0.387 19.372 1.00 61.69 186 PRO A O 1
ATOM 1539 N N . GLN A 1 187 ? -3.139 0.027 20.670 1.00 66.75 187 GLN A N 1
ATOM 1540 C CA . GLN A 1 187 ? -3.492 1.279 19.984 1.00 66.75 187 GLN A CA 1
ATOM 1541 C C . GLN A 1 187 ? -3.788 2.398 20.979 1.00 66.75 187 GLN A C 1
ATOM 1543 O O . GLN A 1 187 ? -4.325 2.213 22.073 1.00 66.75 187 GLN A O 1
ATOM 1548 N N . ARG A 1 188 ? -3.432 3.609 20.556 1.00 68.69 188 ARG A N 1
ATOM 1549 C CA . ARG A 1 188 ? -3.630 4.838 21.319 1.00 68.69 188 ARG A CA 1
ATOM 1550 C C . ARG A 1 188 ? -4.413 5.825 20.468 1.00 68.69 188 ARG A C 1
ATOM 1552 O O . ARG A 1 188 ? -3.942 6.160 19.386 1.00 68.69 188 ARG A O 1
ATOM 1559 N N . ASN A 1 189 ? -5.537 6.305 20.993 1.00 75.81 189 ASN A N 1
ATOM 1560 C CA . ASN A 1 189 ? -6.472 7.244 20.378 1.00 75.81 189 ASN A CA 1
ATOM 1561 C C . ASN A 1 189 ? -7.080 6.727 19.064 1.00 75.81 189 ASN A C 1
ATOM 1563 O O . ASN A 1 189 ? -6.426 6.702 18.017 1.00 75.81 189 ASN A O 1
ATOM 1567 N N . ALA A 1 190 ? -8.353 6.350 19.114 1.00 79.69 190 ALA A N 1
ATOM 1568 C CA . ALA A 1 190 ? -9.094 5.857 17.959 1.00 79.69 190 ALA A CA 1
ATOM 1569 C C . ALA A 1 190 ? -10.444 6.560 17.816 1.00 79.69 190 ALA A C 1
ATOM 1571 O O . ALA A 1 190 ? -11.174 6.695 18.795 1.00 79.69 190 ALA A O 1
ATOM 1572 N N . ILE A 1 191 ? -10.800 6.946 16.594 1.00 83.56 191 ILE A N 1
ATOM 1573 C CA . ILE A 1 191 ? -12.162 7.348 16.233 1.00 83.56 191 ILE A CA 1
ATOM 1574 C C . ILE A 1 191 ? -12.634 6.414 15.129 1.00 83.56 191 ILE A C 1
ATOM 1576 O O . ILE A 1 191 ? -12.035 6.371 14.055 1.00 83.56 191 ILE A O 1
ATOM 1580 N N . LEU A 1 192 ? -13.687 5.647 15.395 1.00 84.38 192 LEU A N 1
ATOM 1581 C CA . LEU A 1 192 ? -14.134 4.559 14.533 1.00 84.38 192 LEU A CA 1
ATOM 1582 C C . LEU A 1 192 ? -15.616 4.723 14.221 1.00 84.38 192 LEU A C 1
ATOM 1584 O O . LEU A 1 192 ? -16.447 4.822 15.122 1.00 84.38 192 LEU A O 1
ATOM 1588 N N . TYR A 1 193 ? -15.951 4.704 12.937 1.00 86.38 193 TYR A N 1
ATOM 1589 C CA . TYR A 1 193 ? -17.323 4.766 12.455 1.00 86.38 193 TYR A CA 1
ATOM 1590 C C . TYR A 1 193 ? -17.607 3.572 11.547 1.00 86.38 193 TYR A C 1
ATOM 1592 O O . TYR A 1 193 ? -16.961 3.421 10.509 1.00 86.38 193 TYR A O 1
ATOM 1600 N N . ARG A 1 194 ? -18.611 2.756 11.890 1.00 87.88 194 ARG A N 1
ATOM 1601 C CA . ARG A 1 194 ? -18.967 1.525 11.161 1.00 87.88 194 ARG A CA 1
ATOM 1602 C C . ARG A 1 194 ? -17.774 0.582 11.034 1.00 87.88 194 ARG A C 1
ATOM 1604 O O . ARG A 1 194 ? -17.301 0.346 9.928 1.00 87.88 194 ARG A O 1
ATOM 1611 N N . ALA A 1 195 ? -17.255 0.104 12.157 1.00 84.75 195 ALA A N 1
ATOM 1612 C CA . ALA A 1 195 ? -16.058 -0.729 12.167 1.00 84.75 195 ALA A CA 1
ATOM 1613 C C . ALA A 1 195 ? -16.318 -2.111 12.769 1.00 84.75 195 ALA A C 1
ATOM 1615 O O . ALA A 1 195 ? -17.058 -2.228 13.738 1.00 84.75 195 ALA A O 1
ATOM 1616 N N . THR A 1 196 ? -15.662 -3.130 12.228 1.00 87.19 196 THR A N 1
ATOM 1617 C CA . THR A 1 196 ? -15.561 -4.456 12.843 1.00 87.19 196 THR A CA 1
ATOM 1618 C C . THR A 1 196 ? -14.117 -4.665 13.255 1.00 87.19 196 THR A C 1
ATOM 1620 O O . THR A 1 196 ? -13.219 -4.484 12.431 1.00 87.19 196 THR A O 1
ATOM 1623 N N . ILE A 1 197 ? -13.879 -4.988 14.522 1.00 81.25 197 ILE A N 1
ATOM 1624 C CA . ILE A 1 197 ? -12.533 -5.064 15.081 1.00 81.25 197 ILE A CA 1
ATOM 1625 C C . ILE A 1 197 ? -12.362 -6.350 15.873 1.00 81.25 197 ILE A C 1
ATOM 1627 O O . ILE A 1 197 ? -13.169 -6.642 16.746 1.00 81.25 197 ILE A O 1
ATOM 1631 N N . CYS A 1 198 ? -11.276 -7.068 15.616 1.00 82.25 198 CYS A N 1
ATOM 1632 C CA . CYS A 1 198 ? -10.864 -8.228 16.394 1.00 82.25 198 CYS A CA 1
ATOM 1633 C C . CYS A 1 198 ? -9.499 -7.955 17.029 1.00 82.25 198 CYS A C 1
ATOM 1635 O O . CYS A 1 198 ? -8.574 -7.528 16.336 1.00 82.25 198 CYS A O 1
ATOM 1637 N N . TYR A 1 199 ? -9.365 -8.206 18.328 1.00 75.88 199 TYR A N 1
ATOM 1638 C CA . TYR A 1 199 ? -8.099 -8.117 19.055 1.00 75.88 199 TYR A CA 1
ATOM 1639 C C . TYR A 1 199 ? -7.646 -9.516 19.484 1.00 75.88 199 TYR A C 1
ATOM 1641 O O . TYR A 1 199 ? -8.377 -10.198 20.205 1.00 75.88 199 TYR A O 1
ATOM 1649 N N . ASN A 1 200 ? -6.438 -9.920 19.069 1.00 72.88 200 ASN A N 1
ATOM 1650 C CA . ASN A 1 200 ? -5.904 -11.270 19.320 1.00 72.88 200 ASN A CA 1
ATOM 1651 C C . ASN A 1 200 ? -4.634 -11.306 20.193 1.00 72.88 200 ASN A C 1
ATOM 1653 O O . ASN A 1 200 ? -4.078 -12.378 20.394 1.00 72.88 200 ASN A O 1
ATOM 1657 N N . VAL A 1 201 ? -4.159 -10.172 20.725 1.00 64.38 201 VAL A N 1
ATOM 1658 C CA . VAL A 1 201 ? -3.089 -10.127 21.752 1.00 64.38 201 VAL A CA 1
ATOM 1659 C C . VAL A 1 201 ? -3.460 -9.218 22.934 1.00 64.38 201 VAL A C 1
ATOM 1661 O O . VAL A 1 201 ? -4.191 -8.248 22.707 1.00 64.38 201 VAL A O 1
ATOM 1664 N N . PRO A 1 202 ? -2.972 -9.482 24.169 1.00 59.03 202 PRO A N 1
ATOM 1665 C CA . PRO A 1 202 ? -3.287 -8.671 25.345 1.00 59.03 202 PRO A CA 1
ATOM 1666 C C . PRO A 1 202 ? -3.016 -7.189 25.101 1.00 59.03 202 PRO A C 1
ATOM 1668 O O . PRO A 1 202 ? -1.993 -6.815 24.519 1.00 59.03 202 PRO A O 1
ATOM 1671 N N . TYR A 1 203 ? -3.950 -6.332 25.507 1.00 62.59 203 TYR A N 1
ATOM 1672 C CA . TYR A 1 203 ? -4.009 -4.993 24.931 1.00 62.59 203 TYR A CA 1
ATOM 1673 C C . TYR A 1 203 ? -4.444 -3.911 25.923 1.00 62.59 203 TYR A C 1
ATOM 1675 O O . TYR A 1 203 ? -5.315 -4.106 26.768 1.00 62.59 203 TYR A O 1
ATOM 1683 N N . ASN A 1 204 ? -3.872 -2.715 25.744 1.00 64.69 204 ASN A N 1
ATOM 1684 C CA . ASN A 1 204 ? -4.254 -1.491 26.445 1.00 64.69 204 ASN A CA 1
ATOM 1685 C C . ASN A 1 204 ? -4.741 -0.425 25.445 1.00 64.69 204 ASN A C 1
ATOM 1687 O O . ASN A 1 204 ? -3.925 0.102 24.683 1.00 64.69 204 ASN A O 1
ATOM 1691 N N . GLN A 1 205 ? -6.026 -0.044 25.481 1.00 66.75 205 GLN A N 1
ATOM 1692 C CA . GLN A 1 205 ? -6.504 1.147 24.761 1.00 66.75 205 GLN A CA 1
ATOM 1693 C C . GLN A 1 205 ? -6.419 2.365 25.653 1.00 66.75 205 GLN A C 1
ATOM 1695 O O . GLN A 1 205 ? -6.791 2.328 26.827 1.00 66.75 205 GLN A O 1
ATOM 1700 N N . ARG A 1 206 ? -6.034 3.486 25.053 1.00 68.44 206 ARG A N 1
ATOM 1701 C CA . ARG A 1 206 ? -6.253 4.803 25.645 1.00 68.44 206 ARG A CA 1
ATOM 1702 C C . ARG A 1 206 ? -7.062 5.638 24.670 1.00 68.44 206 ARG A C 1
ATOM 1704 O O . ARG A 1 206 ? -6.572 5.869 23.568 1.00 68.44 206 ARG A O 1
ATOM 1711 N N . ASN A 1 207 ? -8.234 6.080 25.110 1.00 77.25 207 ASN A N 1
ATOM 1712 C CA . ASN A 1 207 ? -9.188 6.929 24.406 1.00 77.25 207 ASN A CA 1
ATOM 1713 C C . ASN A 1 207 ? -9.722 6.311 23.104 1.00 77.25 207 ASN A C 1
ATOM 1715 O O . ASN A 1 207 ? -9.013 6.212 22.099 1.00 77.25 207 ASN A O 1
ATOM 1719 N N . ALA A 1 208 ? -10.998 5.947 23.100 1.00 79.25 208 ALA A N 1
ATOM 1720 C CA . ALA A 1 208 ? -11.687 5.515 21.891 1.00 79.25 208 ALA A CA 1
ATOM 1721 C C . ALA A 1 208 ? -13.076 6.133 21.780 1.00 79.25 208 ALA A C 1
ATOM 1723 O O . ALA A 1 208 ? -13.819 6.186 22.757 1.00 79.25 208 ALA A O 1
ATOM 1724 N N . ILE A 1 209 ? -13.429 6.558 20.570 1.00 83.19 209 ILE A N 1
ATOM 1725 C CA . ILE A 1 209 ? -14.785 6.955 20.199 1.00 83.19 209 ILE A CA 1
ATOM 1726 C C . ILE A 1 209 ? -15.255 5.997 19.113 1.00 83.19 209 ILE A C 1
ATOM 1728 O O . ILE A 1 209 ? -14.612 5.850 18.073 1.00 83.19 209 ILE A O 1
ATOM 1732 N N . LEU A 1 210 ? -16.368 5.326 19.372 1.00 82.94 210 LEU A N 1
ATOM 1733 C CA . LEU A 1 210 ? -16.867 4.206 18.591 1.00 82.94 210 LEU A CA 1
ATOM 1734 C C . LEU A 1 210 ? -18.327 4.462 18.225 1.00 82.94 210 LEU A C 1
ATOM 1736 O O . LEU A 1 210 ? -19.173 4.622 19.101 1.00 82.94 210 LEU A O 1
ATOM 1740 N N . TYR A 1 211 ? -18.637 4.464 16.931 1.00 85.31 211 TYR A N 1
ATOM 1741 C CA . TYR A 1 211 ? -20.000 4.599 16.426 1.00 85.31 211 TYR A CA 1
ATOM 1742 C C . TYR A 1 211 ? -20.332 3.442 15.487 1.00 85.31 211 TYR A C 1
ATOM 1744 O O . TYR A 1 211 ? -19.679 3.279 14.453 1.00 85.31 211 TYR A O 1
ATOM 1752 N N . ARG A 1 212 ? -21.385 2.674 15.795 1.00 86.94 212 ARG A N 1
ATOM 1753 C CA . ARG A 1 212 ? -21.790 1.483 15.026 1.00 86.94 212 ARG A CA 1
ATOM 1754 C C . ARG A 1 212 ? -20.634 0.502 14.852 1.00 86.94 212 ARG A C 1
ATOM 1756 O O . ARG A 1 212 ? -20.252 0.203 13.725 1.00 86.94 212 ARG A O 1
ATOM 1763 N N . ALA A 1 213 ? -20.031 0.076 15.954 1.00 83.81 213 ALA A N 1
ATOM 1764 C CA . ALA A 1 213 ? -18.864 -0.797 15.921 1.00 83.81 213 ALA A CA 1
ATOM 1765 C C . ALA A 1 213 ? -19.172 -2.177 16.505 1.00 83.81 213 ALA A C 1
ATOM 1767 O O . ALA A 1 213 ? -19.888 -2.277 17.494 1.00 83.81 213 ALA A O 1
ATOM 1768 N N . THR A 1 214 ? -18.593 -3.219 15.925 1.00 86.12 214 THR A N 1
ATOM 1769 C CA . THR A 1 214 ? -18.560 -4.562 16.510 1.00 86.12 214 THR A CA 1
ATOM 1770 C C . THR A 1 214 ? -17.126 -4.855 16.908 1.00 86.12 214 THR A C 1
ATOM 1772 O O . THR A 1 214 ? -16.226 -4.706 16.080 1.00 86.12 214 THR A O 1
ATOM 1775 N N . ILE A 1 215 ? -16.896 -5.226 18.162 1.00 79.44 215 ILE A N 1
ATOM 1776 C CA . ILE A 1 215 ? -15.558 -5.489 18.682 1.00 79.44 215 ILE A CA 1
ATOM 1777 C C . ILE A 1 215 ? -15.525 -6.857 19.349 1.00 79.44 215 ILE A C 1
ATOM 1779 O O . ILE A 1 215 ? -16.353 -7.140 20.206 1.00 79.44 215 ILE A O 1
ATOM 1783 N N . CYS A 1 216 ? -14.549 -7.678 18.982 1.00 81.38 216 CYS A N 1
ATOM 1784 C CA . CYS A 1 216 ? -14.299 -8.979 19.585 1.00 81.38 216 CYS A CA 1
ATOM 1785 C C . CYS A 1 216 ? -12.919 -8.985 20.248 1.00 81.38 216 CYS A C 1
ATOM 1787 O O . CYS A 1 216 ? -11.917 -8.622 19.622 1.00 81.38 216 CYS A O 1
ATOM 1789 N N . TYR A 1 217 ? -12.867 -9.416 21.503 1.00 73.44 217 TYR A N 1
ATOM 1790 C CA . TYR A 1 217 ? -11.645 -9.562 22.282 1.00 73.44 217 TYR A CA 1
ATOM 1791 C C . TYR A 1 217 ? -11.421 -11.031 22.625 1.00 73.44 217 TYR A C 1
ATOM 1793 O O . TYR A 1 217 ? -12.146 -11.608 23.434 1.00 73.44 217 TYR A O 1
ATOM 1801 N N . ASN A 1 218 ? -10.377 -11.614 22.039 1.00 72.12 218 ASN A N 1
ATOM 1802 C CA . ASN A 1 218 ? -9.988 -13.006 22.282 1.00 72.12 218 ASN A CA 1
ATOM 1803 C C . ASN A 1 218 ? -8.903 -13.138 23.369 1.00 72.12 218 ASN A C 1
ATOM 1805 O O . ASN A 1 218 ? -8.388 -14.220 23.614 1.00 72.12 218 ASN A O 1
ATOM 1809 N N . VAL A 1 219 ? -8.523 -12.020 23.988 1.00 66.25 219 VAL A N 1
ATOM 1810 C CA . VAL A 1 219 ? -7.385 -11.858 24.910 1.00 66.25 219 VAL A CA 1
ATOM 1811 C C . VAL A 1 219 ? -7.660 -10.775 25.963 1.00 66.25 219 VAL A C 1
ATOM 1813 O O . VAL A 1 219 ? -8.440 -9.858 25.676 1.00 66.25 219 VAL A O 1
ATOM 1816 N N . PRO A 1 220 ? -7.033 -10.835 27.158 1.00 64.19 220 PRO A N 1
ATOM 1817 C CA . PRO A 1 220 ? -7.260 -9.866 28.228 1.00 64.19 220 PRO A CA 1
ATOM 1818 C C . PRO A 1 220 ? -7.062 -8.422 27.763 1.00 64.19 220 PRO A C 1
ATOM 1820 O O . PRO A 1 220 ? -6.089 -8.095 27.072 1.00 64.19 220 PRO A O 1
ATOM 1823 N N . TYR A 1 221 ? -7.980 -7.545 28.159 1.00 65.44 221 TYR A N 1
ATOM 1824 C CA . TYR A 1 221 ? -8.038 -6.185 27.637 1.00 65.44 221 TYR A CA 1
ATOM 1825 C C . TYR A 1 221 ? -8.280 -5.148 28.730 1.00 65.44 221 TYR A C 1
ATOM 1827 O O . TYR A 1 221 ? -9.223 -5.263 29.512 1.00 65.44 221 TYR A O 1
ATOM 1835 N N . ASN A 1 222 ? -7.474 -4.079 28.717 1.00 65.94 222 ASN A N 1
ATOM 1836 C CA . ASN A 1 222 ? -7.721 -2.885 29.518 1.00 65.94 222 ASN A CA 1
ATOM 1837 C C . ASN A 1 222 ? -8.106 -1.698 28.624 1.00 65.94 222 ASN A C 1
ATOM 1839 O O . ASN A 1 222 ? -7.315 -1.243 27.787 1.00 65.94 222 ASN A O 1
ATOM 1843 N N . GLN A 1 223 ? -9.278 -1.113 28.862 1.00 67.50 223 GLN A N 1
ATOM 1844 C CA . GLN A 1 223 ? -9.676 0.157 28.255 1.00 67.50 223 GLN A CA 1
ATOM 1845 C C . GLN A 1 223 ? -9.556 1.301 29.249 1.00 67.50 223 GLN A C 1
ATOM 1847 O O . GLN A 1 223 ? -10.034 1.211 30.378 1.00 67.50 223 GLN A O 1
ATOM 1852 N N . ARG A 1 224 ? -8.995 2.423 28.798 1.00 71.19 224 ARG A N 1
ATOM 1853 C CA . ARG A 1 224 ? -9.108 3.707 29.493 1.00 71.19 224 ARG A CA 1
ATOM 1854 C C . ARG A 1 224 ? -9.802 4.714 28.589 1.00 71.19 224 ARG A C 1
ATOM 1856 O O . ARG A 1 224 ? -9.266 5.006 27.520 1.00 71.19 224 ARG A O 1
ATOM 1863 N N . ASN A 1 225 ? -10.922 5.257 29.059 1.00 76.50 225 ASN A N 1
ATOM 1864 C CA . ASN A 1 225 ? -11.758 6.263 28.404 1.00 76.50 225 ASN A CA 1
ATOM 1865 C C . ASN A 1 225 ? -12.349 5.780 27.071 1.00 76.50 225 ASN A C 1
ATOM 1867 O O . ASN A 1 225 ? -11.672 5.754 26.039 1.00 76.50 225 ASN A O 1
ATOM 1871 N N . ALA A 1 226 ? -13.631 5.432 27.076 1.00 78.44 226 ALA A N 1
ATOM 1872 C CA . ALA A 1 226 ? -14.344 5.009 25.877 1.00 78.44 226 ALA A CA 1
ATOM 1873 C C . ALA A 1 226 ? -15.709 5.687 25.760 1.00 78.44 226 ALA A C 1
ATOM 1875 O O . ALA A 1 226 ? -16.448 5.775 26.736 1.00 78.44 226 ALA A O 1
ATOM 1876 N N . ILE A 1 227 ? -16.060 6.117 24.550 1.00 81.25 227 ILE A N 1
ATOM 1877 C CA . ILE A 1 227 ? -17.414 6.545 24.194 1.00 81.25 227 ILE A CA 1
ATOM 1878 C C . ILE A 1 227 ? -17.916 5.598 23.110 1.00 81.25 227 ILE A C 1
ATOM 1880 O O . ILE A 1 227 ? -17.319 5.499 22.037 1.00 81.25 227 ILE A O 1
ATOM 1884 N N . LEU A 1 228 ? -19.003 4.890 23.397 1.00 81.62 228 LEU A N 1
ATOM 1885 C CA . LEU A 1 228 ? -19.572 3.847 22.551 1.00 81.62 228 LEU A CA 1
ATOM 1886 C C . LEU A 1 228 ? -21.024 4.182 22.214 1.00 81.62 228 LEU A C 1
ATOM 1888 O O . LEU A 1 228 ? -21.865 4.301 23.100 1.00 81.62 228 LEU A O 1
ATOM 1892 N N . TYR A 1 229 ? -21.330 4.273 20.923 1.00 84.88 229 TYR A N 1
ATOM 1893 C CA . TYR A 1 229 ? -22.682 4.482 20.415 1.00 84.88 229 TYR A CA 1
ATOM 1894 C C . TYR A 1 229 ? -23.062 3.367 19.439 1.00 84.88 229 TYR A C 1
ATOM 1896 O O . TYR A 1 229 ? -22.428 3.213 18.391 1.00 84.88 229 TYR A O 1
ATOM 1904 N N . ARG A 1 230 ? -24.135 2.624 19.740 1.00 86.25 230 ARG A N 1
ATOM 1905 C CA . ARG A 1 230 ? -24.604 1.471 18.946 1.00 86.25 230 ARG A CA 1
ATOM 1906 C C . ARG A 1 230 ? -23.491 0.455 18.698 1.00 86.25 230 ARG A C 1
ATOM 1908 O O . ARG A 1 230 ? -23.195 0.139 17.550 1.00 86.25 230 ARG A O 1
ATOM 1915 N N . ALA A 1 231 ? -22.825 0.022 19.758 1.00 81.56 231 ALA A N 1
ATOM 1916 C CA . ALA A 1 231 ? -21.694 -0.886 19.654 1.00 81.56 231 ALA A CA 1
ATOM 1917 C C . ALA A 1 231 ? -22.030 -2.267 20.219 1.00 81.56 231 ALA A C 1
ATOM 1919 O O . ALA A 1 231 ? -22.726 -2.367 21.221 1.00 81.56 231 ALA A O 1
ATOM 1920 N N . THR A 1 232 ? -21.499 -3.314 19.606 1.00 84.25 232 THR A N 1
ATOM 1921 C CA . THR A 1 232 ? -21.533 -4.673 20.150 1.00 84.25 232 THR A CA 1
ATOM 1922 C C . THR A 1 232 ? -20.120 -5.042 20.552 1.00 84.25 232 THR A C 1
ATOM 1924 O O . THR A 1 232 ? -19.204 -4.890 19.743 1.00 84.25 232 THR A O 1
ATOM 1927 N N . ILE A 1 233 ? -19.930 -5.500 21.782 1.00 78.19 233 ILE A N 1
ATOM 1928 C CA . ILE A 1 233 ? -18.628 -5.927 22.274 1.00 78.19 233 ILE A CA 1
ATOM 1929 C C . ILE A 1 233 ? -18.724 -7.348 22.811 1.00 78.19 233 ILE A C 1
ATOM 1931 O O . ILE A 1 233 ? -19.555 -7.611 23.670 1.00 78.19 233 ILE A O 1
ATOM 1935 N N . CYS A 1 234 ? -17.863 -8.238 22.332 1.00 80.81 234 CYS A N 1
ATOM 1936 C CA . CYS A 1 234 ? -17.776 -9.624 22.775 1.00 80.81 234 CYS A CA 1
ATOM 1937 C C . CYS A 1 234 ? -16.407 -9.882 23.416 1.00 80.81 234 CYS A C 1
ATOM 1939 O O . CYS A 1 234 ? -15.382 -9.524 22.830 1.00 80.81 234 CYS A O 1
ATOM 1941 N N . TYR A 1 235 ? -16.384 -10.521 24.585 1.00 73.75 235 TYR A N 1
ATOM 1942 C CA . TYR A 1 235 ? -15.158 -10.895 25.297 1.00 73.75 235 TYR A CA 1
ATOM 1943 C C . TYR A 1 235 ? -15.124 -12.402 25.555 1.00 73.75 235 TYR A C 1
ATOM 1945 O O . TYR A 1 235 ? -16.130 -12.955 25.986 1.00 73.75 235 TYR A O 1
ATOM 1953 N N . ASN A 1 236 ? -13.964 -13.037 25.363 1.00 67.69 236 ASN A N 1
ATOM 1954 C CA . ASN A 1 236 ? -13.731 -14.450 25.713 1.00 67.69 236 ASN A CA 1
ATOM 1955 C C . ASN A 1 236 ? -12.841 -14.624 26.973 1.00 67.69 236 ASN A C 1
ATOM 1957 O O . ASN A 1 236 ? -12.319 -15.703 27.228 1.00 67.69 236 ASN A O 1
ATOM 1961 N N . VAL A 1 237 ? -12.568 -13.536 27.703 1.00 62.44 237 VAL A N 1
ATOM 1962 C CA . VAL A 1 237 ? -11.466 -13.366 28.681 1.00 62.44 237 VAL A CA 1
ATOM 1963 C C . VAL A 1 237 ? -11.722 -12.144 29.589 1.00 62.44 237 VAL A C 1
ATOM 1965 O O . VAL A 1 237 ? -12.560 -11.307 29.236 1.00 62.44 237 VAL A O 1
ATOM 1968 N N . PRO A 1 238 ? -10.986 -11.964 30.709 1.00 58.66 238 PRO A N 1
ATOM 1969 C CA . PRO A 1 238 ? -11.197 -10.851 31.637 1.00 58.66 238 PRO A CA 1
ATOM 1970 C C . PRO A 1 238 ? -11.078 -9.464 30.984 1.00 58.66 238 PRO A C 1
ATOM 1972 O O . PRO A 1 238 ? -10.110 -9.162 30.275 1.00 58.66 238 PRO A O 1
ATOM 1975 N N . TYR A 1 239 ? -12.058 -8.606 31.274 1.00 61.28 239 TYR A N 1
ATOM 1976 C CA . TYR A 1 239 ? -12.187 -7.250 30.746 1.00 61.28 239 TYR A CA 1
ATOM 1977 C C . TYR A 1 239 ? -12.122 -6.211 31.868 1.00 61.28 239 TYR A C 1
ATOM 1979 O O . TYR A 1 239 ? -12.920 -6.250 32.800 1.00 61.28 239 TYR A O 1
ATOM 1987 N N . ASN A 1 240 ? -11.211 -5.244 31.747 1.00 64.56 240 ASN A N 1
ATOM 1988 C CA . ASN A 1 240 ? -11.087 -4.131 32.686 1.00 64.56 240 ASN A CA 1
ATOM 1989 C C . ASN A 1 240 ? -11.346 -2.802 31.972 1.00 64.56 240 ASN A C 1
ATOM 1991 O O . ASN A 1 240 ? -10.544 -2.345 31.149 1.00 64.56 240 ASN A O 1
ATOM 1995 N N . GLN A 1 241 ? -12.439 -2.133 32.332 1.00 65.69 241 GLN A N 1
ATOM 1996 C CA . GLN A 1 241 ? -12.777 -0.810 31.814 1.00 65.69 241 GLN A CA 1
ATOM 1997 C C . GLN A 1 241 ? -12.609 0.254 32.888 1.00 65.69 241 GLN A C 1
ATOM 1999 O O . GLN A 1 241 ? -13.059 0.100 34.018 1.00 65.69 241 GLN A O 1
ATOM 2004 N N . ARG A 1 242 ? -11.988 1.374 32.518 1.00 66.88 242 ARG A N 1
ATOM 2005 C CA . ARG A 1 242 ? -12.011 2.602 33.313 1.00 66.88 242 ARG A CA 1
ATOM 2006 C C . ARG A 1 242 ? -12.581 3.730 32.468 1.00 66.88 242 ARG A C 1
ATOM 2008 O O . ARG A 1 242 ? -12.026 4.022 31.407 1.00 66.88 242 ARG A O 1
ATOM 2015 N N . ASN A 1 243 ? -13.640 4.360 32.977 1.00 71.31 243 ASN A N 1
ATOM 2016 C CA . ASN A 1 243 ? -14.365 5.492 32.391 1.00 71.31 243 ASN A CA 1
ATOM 2017 C C . ASN A 1 243 ? -14.983 5.180 31.021 1.00 71.31 243 ASN A C 1
ATOM 2019 O O . ASN A 1 243 ? -14.318 5.249 29.984 1.00 71.31 243 ASN A O 1
ATOM 2023 N N . ALA A 1 244 ? -16.276 4.868 31.012 1.00 74.50 244 ALA A N 1
ATOM 2024 C CA . ALA A 1 244 ? -17.003 4.532 29.799 1.00 74.50 244 ALA A CA 1
ATOM 2025 C C . ALA A 1 244 ? -18.354 5.226 29.732 1.00 74.50 244 ALA A C 1
ATOM 2027 O O . ALA A 1 244 ? -19.087 5.265 30.714 1.00 74.50 244 ALA A O 1
ATOM 2028 N N . VAL A 1 245 ? -18.692 5.717 28.544 1.00 79.62 245 VAL A N 1
ATOM 2029 C CA . VAL A 1 245 ? -20.035 6.183 28.208 1.00 79.62 245 VAL A CA 1
ATOM 2030 C C . VAL A 1 245 ? -20.595 5.240 27.153 1.00 79.62 245 VAL A C 1
ATOM 2032 O O . VAL A 1 245 ? -20.053 5.137 26.050 1.00 79.62 245 VAL A O 1
ATOM 2035 N N . LEU A 1 246 ? -21.665 4.532 27.507 1.00 79.81 246 LEU A N 1
ATOM 2036 C CA . LEU A 1 246 ? -22.320 3.534 26.667 1.00 79.81 246 LEU A CA 1
ATOM 2037 C C . LEU A 1 246 ? -23.706 4.039 26.259 1.00 79.81 246 LEU A C 1
ATOM 2039 O O . LEU A 1 246 ? -24.520 4.376 27.111 1.00 79.81 246 LEU A O 1
ATOM 2043 N N . TYR A 1 247 ? -24.005 4.042 24.961 1.00 80.12 247 TYR A N 1
ATOM 2044 C CA . TYR A 1 247 ? -25.348 4.308 24.453 1.00 80.12 247 TYR A CA 1
ATOM 2045 C C . TYR A 1 247 ? -25.749 3.255 23.422 1.00 80.12 247 TYR A C 1
ATOM 2047 O O . TYR A 1 247 ? -25.132 3.143 22.358 1.00 80.12 247 TYR A O 1
ATOM 2055 N N . ARG A 1 248 ? -26.814 2.496 23.720 1.00 85.06 248 ARG A N 1
ATOM 2056 C CA . ARG A 1 248 ? -27.266 1.341 22.917 1.00 85.06 248 ARG A CA 1
ATOM 2057 C C . ARG A 1 248 ? -26.128 0.349 22.650 1.00 85.06 248 ARG A C 1
ATOM 2059 O O . ARG A 1 248 ? -25.904 -0.042 21.506 1.00 85.06 248 ARG A O 1
ATOM 2066 N N . ALA A 1 249 ? -25.361 0.029 23.688 1.00 77.88 249 ALA A N 1
ATOM 2067 C CA . ALA A 1 249 ? -24.287 -0.945 23.599 1.00 77.88 249 ALA A CA 1
ATOM 2068 C C . ALA A 1 249 ? -24.784 -2.329 24.033 1.00 77.88 249 ALA A C 1
ATOM 2070 O O . ALA A 1 249 ? -25.541 -2.436 24.993 1.00 77.88 249 ALA A O 1
ATOM 2071 N N . THR A 1 250 ? -24.331 -3.368 23.342 1.00 82.44 250 THR A N 1
ATOM 2072 C CA . THR A 1 250 ? -24.524 -4.766 23.735 1.00 82.44 250 THR A CA 1
ATOM 2073 C C . THR A 1 250 ? -23.172 -5.324 24.144 1.00 82.44 250 THR A C 1
ATOM 2075 O O . THR A 1 250 ? -22.204 -5.176 23.398 1.00 82.44 250 THR A O 1
ATOM 2078 N N . ILE A 1 251 ? -23.101 -5.946 25.316 1.00 77.44 251 ILE A N 1
ATOM 2079 C CA . ILE A 1 251 ? -21.893 -6.596 25.819 1.00 77.44 251 ILE A CA 1
ATOM 2080 C C . ILE A 1 251 ? -22.184 -8.088 25.965 1.00 77.44 251 ILE A C 1
ATOM 2082 O O . ILE A 1 251 ? -23.127 -8.462 26.655 1.00 77.44 251 ILE A O 1
ATOM 2086 N N . CYS A 1 252 ? -21.372 -8.917 25.318 1.00 79.44 252 CYS A N 1
ATOM 2087 C CA . CYS A 1 252 ? -21.432 -10.370 25.376 1.00 79.44 252 CYS A CA 1
ATOM 2088 C C . CYS A 1 252 ? -20.173 -10.896 26.071 1.00 79.44 252 CYS A C 1
ATOM 2090 O O . CYS A 1 252 ? -19.060 -10.456 25.768 1.00 79.44 252 CYS A O 1
ATOM 2092 N N . TYR A 1 253 ? -20.346 -11.855 26.974 1.00 71.12 253 TYR A N 1
ATOM 2093 C CA . TYR A 1 253 ? -19.252 -12.538 27.653 1.00 71.12 253 TYR A CA 1
ATOM 2094 C C . TYR A 1 253 ? -19.344 -14.030 27.344 1.00 71.12 253 TYR A C 1
ATOM 2096 O O . TYR A 1 253 ? -20.322 -14.674 27.714 1.00 71.12 253 TYR A O 1
ATOM 2104 N N . ASN A 1 254 ? -18.346 -14.561 26.644 1.00 67.31 254 ASN A N 1
ATOM 2105 C CA . ASN A 1 254 ? -18.218 -15.986 26.390 1.00 67.31 254 ASN A CA 1
ATOM 2106 C C . ASN A 1 254 ? -17.257 -16.562 27.426 1.00 67.31 254 ASN A C 1
ATOM 2108 O O . ASN A 1 254 ? -16.057 -16.287 27.395 1.00 67.31 254 ASN A O 1
ATOM 2112 N N . VAL A 1 255 ? -17.793 -17.367 28.337 1.00 57.66 255 VAL A N 1
ATOM 2113 C CA . VAL A 1 255 ? -16.980 -18.217 29.204 1.00 57.66 255 VAL A CA 1
ATOM 2114 C C . VAL A 1 255 ? -16.547 -19.411 28.353 1.00 57.66 255 VAL A C 1
ATOM 2116 O O . VAL A 1 255 ? -17.428 -20.120 27.862 1.00 57.66 255 VAL A O 1
ATOM 2119 N N . PRO A 1 256 ? -15.245 -19.646 28.113 1.00 54.12 256 PRO A N 1
ATOM 2120 C CA . PRO A 1 256 ? -14.831 -20.925 27.558 1.00 54.12 256 PRO A CA 1
ATOM 2121 C C . PRO A 1 256 ? -15.253 -22.019 28.549 1.00 54.12 256 PRO A C 1
ATOM 2123 O O . PRO A 1 256 ? -14.862 -21.979 29.714 1.00 54.12 256 PRO A O 1
ATOM 2126 N N . TYR A 1 257 ? -16.112 -22.942 28.108 1.00 48.31 257 TYR A N 1
ATOM 2127 C CA . TYR A 1 257 ? -16.366 -24.178 28.846 1.00 48.31 257 TYR A CA 1
ATOM 2128 C C . TYR A 1 257 ? -15.038 -24.944 28.933 1.00 48.31 257 TYR A C 1
ATOM 2130 O O . TYR A 1 257 ? -14.375 -25.112 27.906 1.00 48.31 257 TYR A O 1
ATOM 2138 N N . ASN A 1 258 ? -14.644 -25.321 30.155 1.00 42.06 258 ASN A N 1
ATOM 2139 C CA . ASN A 1 258 ? -13.519 -26.225 30.414 1.00 42.06 258 ASN A CA 1
ATOM 2140 C C . ASN A 1 258 ? -13.808 -27.621 29.862 1.00 42.06 258 ASN A C 1
ATOM 2142 O O . ASN A 1 258 ? -14.968 -28.068 30.021 1.00 42.06 258 ASN A O 1
#

Organism: Dreissena polymorpha (NCBI:txid45954)

pLDDT: mean 74.94, std 10.15, range [27.83, 88.75]

Secondary structure (DSSP, 8-state):
-----SEEEEES-EEEE-S---BSEEEEEEEEEEE-S-EEEEEEEEEEEEE-S-EEEEEEEEEEEEESS-EEEEEEEEEEEEE-S---B--EEEEEEEEEEES-EEEEEEEEEEEEEES-EEEEEEEEEEEEE-S---EEEEEEEEEEEEE-S-EEEEEEEEEEEEESS-EEEEEEEEEEEEESS-EEEEEEEEEEEEE-S-EEEEEEEEEEEEEEESS-EEEEEEEEES-EEEESS-EEEEEEEEES-EEEE-PPP-

Foldseek 3Di:
DADEDQEEEEECEEEEDPDEYEHQEYEYECYEYEDLYEYHYYEYECYEYEYNYEYEAYEYEQYEYEDNYEYEHYEYEQYEYEYDDAYEYEDYEYENYEYEDAHEYEHYEYEQYEYEDHYEYEAYEEEQYEYEYDDAYEYEDYEYENYEYEDRHEYEHYEYHCYEYEDCYEYEAYEYECYEYEDNYEYEAYEYANYEYEYDEEYEYEAYEEHNYEYEYAYEYEYEHYEYHCYEYEYQDDYHYDHYHDHNYHYHYHDPDD